Protein 2DJ6 (pdb70)

Organism: Pyrococcus horikoshii (strain ATCC 700860 / DSM 12428 / JCM 9974 / NBRC 100139 / OT-3) (NCBI:txid70601)

Sequence (325 aa):
MKSRIIVRTSFDAAHAHGHTFFLEVAIEGEIKNGYVMDFLELRKIVEEITKELDHRNLNNIFENPTTENIALWIGERIRDKLPPYVKLKRVVLWEGKDNGVELEWMKSRIIVRTSFDAAHAVKVGDHWEDVHGHTFFLEVAIEGEIKNGYVMDFLELRKIVEEITKELDHRNLNNIFENPTTENIALWIGERIRDKLPPYVKLKRVVLWEGKDNGVELEWMKSRIIVRTSFDAAHVHGHTFFLEVAIEGEIKNGYVMDFLELRKIVEEITKELDHRNLNNIFENPTTENIALWIGERIRDKLPPYVKLKRVVLWEGKDNGVELEW

CATH classification: 3.30.479.10

Radius of gyration: 20.56 Å; Cα contacts (8 Å, |Δi|>4): 728; chains: 3; bounding box: 43×53×55 Å

Structure (mmCIF, N/CA/C/O backbone):
data_2DJ6
#
_entry.id   2DJ6
#
_cell.length_a   35.831
_cell.length_b   95.708
_cell.length_c   105.654
_cell.angle_alpha   90.00
_cell.angle_beta   90.00
_cell.angle_gamma   90.00
#
_symmetry.space_group_name_H-M   'P 21 21 21'
#
loop_
_entity.id
_entity.type
_entity.pdbx_description
1 polymer 'hypothetical protein PH0634'
2 water water
#
loop_
_atom_site.group_PDB
_atom_site.id
_atom_site.type_symbol
_atom_site.label_atom_id
_atom_site.label_alt_id
_atom_site.label_comp_id
_atom_site.label_asym_id
_atom_site.label_entity_id
_atom_site.label_seq_id
_atom_site.pdbx_PDB_ins_code
_atom_site.Cartn_x
_atom_site.Cartn_y
_atom_site.Cartn_z
_atom_site.occupancy
_atom_site.B_iso_or_equiv
_atom_site.auth_seq_id
_atom_site.auth_comp_id
_atom_site.auth_asym_id
_atom_site.auth_atom_id
_atom_site.pdbx_PDB_model_num
ATOM 1 N N . MET A 1 1 ? 0.224 -3.411 9.054 1.00 40.56 1 MET A N 1
ATOM 2 C CA . MET A 1 1 ? -0.980 -3.477 8.182 1.00 36.39 1 MET A CA 1
ATOM 3 C C . MET A 1 1 ? -1.935 -2.314 8.437 1.00 31.94 1 MET A C 1
ATOM 4 O O . MET A 1 1 ? -2.108 -1.879 9.571 1.00 30.08 1 MET A O 1
ATOM 9 N N . LYS A 1 2 ? -2.545 -1.813 7.369 1.00 26.66 2 LYS A N 1
ATOM 10 C CA . LYS A 1 2 ? -3.525 -0.742 7.478 1.00 28.54 2 LYS A CA 1
ATOM 11 C C . LYS A 1 2 ? -4.862 -1.293 6.984 1.00 30.67 2 LYS A C 1
ATOM 12 O O . LYS A 1 2 ? -4.915 -2.024 5.985 1.00 26.80 2 LYS A O 1
ATOM 18 N N . SER A 1 3 ? -5.934 -0.960 7.697 1.00 24.36 3 SER A N 1
ATOM 19 C CA . SER A 1 3 ? -7.269 -1.414 7.334 1.00 26.93 3 SER A CA 1
ATOM 20 C C . SER A 1 3 ? -8.201 -0.228 7.134 1.00 25.69 3 SER A C 1
ATOM 21 O O . SER A 1 3 ? -8.217 0.716 7.923 1.00 27.95 3 SER A O 1
ATOM 24 N N . ARG A 1 4 ? -8.988 -0.274 6.072 1.00 23.20 4 ARG A N 1
ATOM 25 C CA . ARG A 1 4 ? -9.897 0.820 5.805 1.00 29.20 4 ARG A CA 1
ATOM 26 C C . ARG A 1 4 ? -11.193 0.325 5.193 1.00 27.38 4 ARG A C 1
ATOM 27 O O . ARG A 1 4 ? -11.233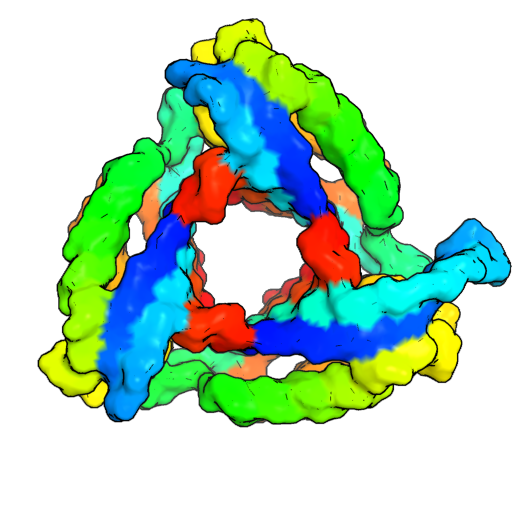 -0.734 4.573 1.00 26.90 4 ARG A O 1
ATOM 35 N N . ILE A 1 5 ? -12.267 1.072 5.410 1.00 30.86 5 ILE A N 1
ATOM 36 C CA . ILE A 1 5 ? -13.550 0.721 4.828 1.00 25.83 5 ILE A CA 1
ATOM 37 C C . ILE A 1 5 ? -13.754 1.712 3.696 1.00 29.59 5 ILE A C 1
ATOM 38 O O . ILE A 1 5 ? -13.334 2.869 3.779 1.00 28.61 5 ILE A O 1
ATOM 43 N N . ILE A 1 6 ? -14.395 1.257 2.633 1.00 26.56 6 ILE A N 1
ATOM 44 C CA . ILE A 1 6 ? -14.613 2.107 1.479 1.00 25.15 6 ILE A CA 1
ATOM 45 C C . ILE A 1 6 ? -16.080 2.163 1.101 1.00 29.25 6 ILE A C 1
ATOM 46 O O . ILE A 1 6 ? -16.778 1.148 1.145 1.00 26.95 6 ILE A O 1
ATOM 51 N N . VAL A 1 7 ? -16.554 3.355 0.752 1.00 23.00 7 VAL A N 1
ATOM 52 C CA . VAL A 1 7 ? -17.933 3.508 0.314 1.00 28.58 7 VAL A CA 1
ATOM 53 C C . VAL A 1 7 ? -17.947 4.294 -0.983 1.00 29.64 7 VAL A C 1
ATOM 54 O O . VAL A 1 7 ? -17.207 5.270 -1.154 1.00 27.72 7 VAL A O 1
ATOM 58 N N . ARG A 1 8 ? -18.772 3.836 -1.911 1.00 29.02 8 ARG A N 1
ATOM 59 C CA . ARG A 1 8 ? -18.900 4.485 -3.197 1.00 33.00 8 ARG A CA 1
ATOM 60 C C . ARG A 1 8 ? -20.293 5.065 -3.290 1.00 35.92 8 ARG A C 1
ATOM 61 O O . ARG A 1 8 ? -21.274 4.389 -2.992 1.00 35.70 8 ARG A O 1
ATOM 69 N N . THR A 1 9 ? -20.371 6.328 -3.684 1.00 34.29 9 THR A N 1
ATOM 70 C CA . THR A 1 9 ? -21.653 6.997 -3.823 1.00 34.81 9 THR A CA 1
ATOM 71 C C . THR A 1 9 ? -21.613 7.803 -5.111 1.00 35.67 9 THR A C 1
ATOM 72 O O . THR A 1 9 ? -20.597 7.825 -5.808 1.00 34.96 9 THR A O 1
ATOM 76 N N . SER A 1 10 ? -22.715 8.466 -5.430 1.00 32.41 10 SER A N 1
ATOM 77 C CA . SER A 1 10 ? -22.767 9.259 -6.645 1.00 33.93 10 SER A CA 1
ATOM 78 C C . SER A 1 10 ? -23.774 10.392 -6.536 1.00 36.69 10 SER A C 1
ATOM 79 O O . SER A 1 10 ? -24.760 10.296 -5.806 1.00 41.20 10 SER A O 1
ATOM 82 N N . PHE A 1 11 ? -23.510 11.475 -7.256 1.00 32.19 11 PHE A N 1
ATOM 83 C CA . PH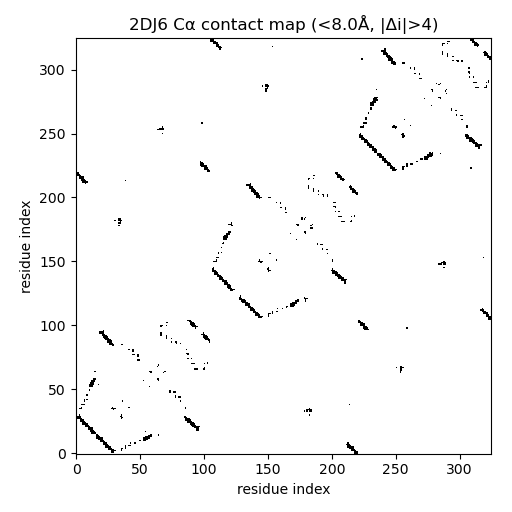E A 1 11 ? -24.409 12.613 -7.259 1.00 36.70 11 PHE A CA 1
ATOM 84 C C . PHE A 1 11 ? -24.233 13.366 -8.557 1.00 37.43 11 PHE A C 1
ATOM 85 O O . PHE A 1 11 ? -23.234 13.189 -9.257 1.00 37.84 11 PHE A O 1
ATOM 93 N N . ASP A 1 12 ? -25.215 14.191 -8.892 1.00 37.60 12 ASP A N 1
ATOM 94 C CA . ASP A 1 12 ? -25.139 14.983 -10.108 1.00 42.91 12 ASP A CA 1
ATOM 95 C C . ASP A 1 12 ? -25.041 16.451 -9.742 1.00 41.54 12 ASP A C 1
ATOM 96 O O . ASP A 1 12 ? -25.443 16.852 -8.651 1.00 46.88 12 ASP A O 1
ATOM 101 N N . ALA A 1 13 ? -24.488 17.240 -10.656 1.00 43.73 13 ALA A N 1
ATOM 102 C CA . ALA A 1 13 ? -24.327 18.679 -10.463 1.00 39.99 13 ALA A CA 1
ATOM 103 C C . ALA A 1 13 ? -23.740 19.270 -11.735 1.00 41.26 13 ALA A C 1
ATOM 104 O O . ALA A 1 13 ? -23.170 18.553 -12.556 1.00 38.28 13 ALA A O 1
ATOM 106 N N . ALA A 1 14 ? -23.880 20.580 -11.898 1.00 44.63 14 ALA A N 1
ATOM 107 C CA . ALA A 1 14 ? -23.368 21.243 -13.086 1.00 49.88 14 ALA A CA 1
ATOM 108 C C . ALA A 1 14 ? -22.401 22.373 -12.759 1.00 54.81 14 ALA A C 1
ATOM 109 O O . ALA A 1 14 ? -22.450 22.960 -11.677 1.00 53.39 14 ALA A O 1
ATOM 111 N N . HIS A 1 15 ? -21.520 22.661 -13.711 1.00 64.33 15 HIS A N 1
ATOM 112 C CA . HIS A 1 15 ? -20.535 23.729 -13.581 1.00 71.20 15 HIS A CA 1
ATOM 113 C C . HIS A 1 15 ? -20.139 24.211 -14.972 1.00 75.82 15 HIS A C 1
ATOM 114 O O . HIS A 1 15 ? -20.769 23.842 -15.964 1.00 76.99 15 HIS A O 1
ATOM 121 N N . ALA A 1 16 ? -19.098 25.036 -15.043 1.00 79.28 16 ALA A N 1
ATOM 122 C CA . ALA A 1 16 ? -18.632 25.558 -16.323 1.00 80.53 16 ALA A CA 1
ATOM 123 C C . ALA A 1 16 ? -17.144 25.888 -16.271 1.00 82.61 16 ALA A C 1
ATOM 124 O O . ALA A 1 16 ? -16.488 25.684 -15.250 1.00 84.66 16 ALA A O 1
ATOM 126 N N . HIS A 1 27 ? -21.306 20.822 -17.590 1.00 83.35 27 HIS A N 1
ATOM 127 C CA . HIS A 1 27 ? -22.618 21.408 -17.365 1.00 84.41 27 HIS A CA 1
ATOM 128 C C . HIS A 1 27 ? -23.674 20.359 -16.990 1.00 80.88 27 HIS A C 1
ATOM 129 O O . HIS A 1 27 ? -24.565 20.035 -17.767 1.00 81.64 27 HIS A O 1
ATOM 136 N N . GLY A 1 28 ? -23.551 19.795 -15.773 1.00 77.04 28 GLY A N 1
ATOM 137 C CA . GLY A 1 28 ? -24.508 18.766 -15.407 1.00 71.89 28 GLY A CA 1
ATOM 138 C C . GLY A 1 28 ? -23.933 17.368 -15.636 1.00 68.23 28 GLY A C 1
ATOM 139 O O . GLY A 1 28 ? -24.272 16.665 -16.576 1.00 70.27 28 GLY A O 1
ATOM 140 N N . HIS A 1 29 ? -23.014 16.985 -14.754 1.00 62.14 29 HIS A N 1
ATOM 141 C CA . HIS A 1 29 ? -22.351 15.690 -14.855 1.00 55.91 29 HIS A CA 1
ATOM 142 C C . HIS A 1 29 ? -22.695 14.797 -13.675 1.00 46.41 29 HIS A C 1
ATOM 143 O O . HIS A 1 29 ? -23.200 15.256 -12.651 1.00 43.64 29 HIS A O 1
ATOM 150 N N . THR A 1 30 ? -22.415 13.511 -13.833 1.00 42.71 30 THR A N 1
ATOM 151 C CA . THR A 1 30 ? -22.638 12.545 -12.770 1.00 38.96 30 THR A CA 1
ATOM 152 C C . THR A 1 30 ? -21.272 12.362 -12.128 1.00 37.03 30 THR A C 1
ATOM 153 O O . THR A 1 30 ? -20.279 12.136 -12.814 1.00 33.00 30 THR A O 1
ATOM 157 N N . PHE A 1 31 ? -21.220 12.489 -10.812 1.00 37.80 31 PHE A N 1
ATOM 158 C CA . PHE A 1 31 ? -19.971 12.336 -10.093 1.00 36.40 31 PHE A CA 1
ATOM 159 C C . PHE A 1 31 ? -19.951 11.018 -9.332 1.00 41.51 31 PHE A C 1
ATOM 160 O O . PHE A 1 31 ? -20.929 10.657 -8.674 1.00 42.97 31 PHE A O 1
ATOM 168 N N . PHE A 1 32 ? -18.842 10.295 -9.446 1.00 32.17 32 PHE A N 1
ATOM 169 C CA . PHE A 1 32 ? -18.673 9.026 -8.748 1.00 31.93 32 PHE A CA 1
ATOM 170 C C . PHE A 1 32 ? -17.664 9.263 -7.635 1.00 28.82 32 PHE A C 1
ATOM 171 O O . PHE A 1 32 ? -16.494 9.561 -7.882 1.00 30.12 32 PHE A O 1
ATOM 179 N N . LEU A 1 33 ? -18.138 9.140 -6.407 1.00 24.08 33 LEU A N 1
ATOM 180 C CA . LEU A 1 33 ? -17.318 9.383 -5.233 1.00 26.77 33 LEU A CA 1
ATOM 181 C C . LEU A 1 33 ? -16.934 8.125 -4.476 1.00 24.56 33 LEU A C 1
ATOM 182 O O . LEU A 1 33 ? -17.775 7.269 -4.211 1.00 21.45 33 LEU A O 1
ATOM 187 N N . GLU A 1 34 ? -15.656 8.027 -4.128 1.00 24.34 34 GLU A N 1
ATOM 188 C CA . GLU A 1 34 ? -15.148 6.893 -3.370 1.00 27.50 34 GLU A CA 1
ATOM 189 C C . GLU A 1 34 ? -14.408 7.443 -2.160 1.00 20.97 34 GLU A C 1
ATOM 190 O O . GLU A 1 34 ? -13.484 8.245 -2.292 1.00 24.77 34 GLU A O 1
ATOM 196 N N . VAL A 1 35 ? -14.825 7.007 -0.979 1.00 22.05 35 VAL A N 1
ATOM 197 C CA . VAL A 1 35 ? -14.229 7.463 0.265 1.00 24.04 35 VAL A CA 1
ATOM 198 C C . VAL A 1 35 ? -13.616 6.318 1.059 1.00 24.30 35 VAL A C 1
ATOM 199 O O . VAL A 1 35 ? -14.284 5.333 1.351 1.00 25.41 35 VAL A O 1
ATOM 203 N N . ALA A 1 36 ? -12.343 6.453 1.409 1.00 20.48 36 ALA A N 1
ATOM 204 C CA . ALA A 1 36 ? -11.656 5.432 2.193 1.00 28.17 36 ALA A CA 1
ATOM 205 C C . ALA A 1 36 ? -11.356 5.983 3.590 1.00 27.67 36 ALA A C 1
ATOM 206 O O . ALA A 1 36 ? -10.740 7.040 3.728 1.00 20.96 36 ALA A O 1
ATOM 208 N N . ILE A 1 37 ? -11.798 5.259 4.613 1.00 28.62 37 ILE A N 1
ATOM 209 C CA . ILE A 1 37 ? -11.595 5.659 6.004 1.00 23.44 37 ILE A CA 1
ATOM 210 C C . ILE A 1 37 ? -10.715 4.628 6.687 1.00 27.28 37 ILE A C 1
ATOM 211 O O . ILE A 1 37 ? -11.055 3.445 6.731 1.00 29.72 37 ILE A O 1
ATOM 216 N N . GLU A 1 38 ? -9.586 5.080 7.221 1.00 23.84 38 GLU A N 1
ATOM 217 C CA . GLU A 1 38 ? -8.644 4.192 7.883 1.00 28.46 38 GLU A CA 1
ATOM 218 C C . GLU A 1 38 ? -8.846 4.158 9.398 1.00 33.98 38 GLU A C 1
ATOM 219 O O . GLU A 1 38 ? -9.244 5.152 10.008 1.00 28.82 38 GLU A O 1
ATOM 225 N N . GLY A 1 39 ? -8.567 3.002 9.990 1.00 31.87 39 GLY A N 1
ATOM 226 C CA . GLY A 1 39 ? -8.724 2.827 11.421 1.00 32.25 39 GLY A CA 1
ATOM 227 C C . GLY A 1 39 ? -8.448 1.378 11.781 1.00 34.64 39 GLY A C 1
ATOM 228 O O . GLY A 1 39 ? -8.193 0.556 10.902 1.00 31.77 39 GLY A O 1
ATOM 229 N N . GLU A 1 40 ? -8.494 1.056 13.067 1.00 28.28 40 GLU A N 1
ATOM 230 C CA . GLU A 1 40 ? -8.244 -0.309 13.493 1.00 37.58 40 GLU A CA 1
ATOM 231 C C . GLU A 1 40 ? -9.534 -1.103 13.497 1.00 36.88 40 GLU A C 1
ATOM 232 O O . GLU A 1 40 ? -10.617 -0.551 13.686 1.00 37.70 40 GLU A O 1
ATOM 238 N N . ILE A 1 41 ? -9.413 -2.403 13.270 1.00 32.61 41 ILE A N 1
ATOM 239 C CA . ILE A 1 41 ? -10.570 -3.270 13.268 1.00 32.16 41 ILE A CA 1
ATOM 240 C C . ILE A 1 41 ? -10.895 -3.592 14.724 1.00 31.01 41 ILE A C 1
ATOM 241 O O . ILE A 1 41 ? -10.098 -4.207 15.425 1.00 33.67 41 ILE A O 1
ATOM 246 N N . LYS A 1 42 ? -12.060 -3.139 15.172 1.00 28.08 42 LYS A N 1
ATOM 247 C CA . LYS A 1 42 ? -12.515 -3.354 16.546 1.00 29.44 42 LYS A CA 1
ATOM 248 C C . LYS A 1 42 ? -13.909 -3.944 16.477 1.00 26.27 42 LYS A C 1
ATOM 249 O O . LYS A 1 42 ? -14.755 -3.451 15.737 1.00 31.14 42 LYS A O 1
ATOM 255 N N . ASN A 1 43 ? -14.152 -4.988 17.256 1.00 28.03 43 ASN A N 1
ATOM 256 C CA . ASN A 1 43 ? -15.453 -5.646 17.247 1.00 26.95 43 ASN A CA 1
ATOM 257 C C . ASN A 1 43 ? -15.764 -6.052 15.802 1.00 26.87 43 ASN A C 1
ATOM 258 O O . ASN A 1 43 ? -16.910 -6.013 15.369 1.00 22.91 43 ASN A O 1
ATOM 263 N N . GLY A 1 44 ? -14.720 -6.410 15.059 1.00 28.91 44 GLY A N 1
ATOM 264 C CA . GLY A 1 44 ? -14.893 -6.843 13.682 1.00 31.24 44 GLY A CA 1
ATOM 265 C C . GLY A 1 44 ? -15.015 -5.794 12.589 1.00 33.93 44 GLY A C 1
ATOM 266 O O . GLY A 1 44 ? -15.153 -6.155 11.421 1.00 30.99 44 GLY A O 1
ATOM 267 N N . TYR A 1 45 ? -14.968 -4.509 12.924 1.00 29.26 45 TYR A N 1
ATOM 268 C CA . TYR A 1 45 ? -15.085 -3.505 11.874 1.00 34.26 45 TYR A CA 1
ATOM 269 C C . TYR A 1 45 ? -14.379 -2.188 12.170 1.00 35.24 45 TYR A C 1
ATOM 270 O O . TYR A 1 45 ? -14.129 -1.842 13.324 1.00 32.40 45 TYR A O 1
ATOM 279 N N . VAL A 1 46 ? -14.048 -1.465 11.106 1.00 30.94 46 VAL A N 1
ATOM 280 C CA . VAL A 1 46 ? -13.372 -0.187 11.234 1.00 28.00 46 VAL A CA 1
ATOM 281 C C . VAL A 1 46 ? -14.414 0.840 11.660 1.00 29.17 46 VAL A C 1
ATOM 282 O O . VAL A 1 46 ? -14.270 1.506 12.682 1.00 27.83 46 VAL A O 1
ATOM 286 N N . MET A 1 47 ? -15.471 0.945 10.865 1.00 28.52 47 MET A N 1
ATOM 287 C CA . MET A 1 47 ? -16.565 1.863 11.119 1.00 34.03 47 MET A CA 1
ATOM 288 C C . MET A 1 47 ? -17.773 1.354 10.329 1.00 34.41 47 MET A C 1
ATOM 289 O O . MET A 1 47 ? -17.615 0.732 9.281 1.00 38.87 47 MET A O 1
ATOM 294 N N . ASP A 1 48 ? -18.972 1.598 10.848 1.00 36.26 48 ASP A N 1
ATOM 295 C CA . ASP A 1 48 ? -20.214 1.150 10.214 1.00 38.21 48 ASP A CA 1
ATOM 296 C C . ASP A 1 48 ? -20.398 1.662 8.779 1.00 39.70 48 ASP A C 1
ATOM 297 O O . ASP A 1 48 ? -20.388 2.869 8.543 1.00 35.84 48 ASP A O 1
ATOM 302 N N . PHE A 1 49 ? -20.570 0.741 7.828 1.00 36.47 49 PHE A N 1
ATOM 303 C CA . PHE A 1 49 ? -20.768 1.106 6.418 1.00 40.51 49 PHE A CA 1
ATOM 304 C C . PHE A 1 49 ? -21.914 2.100 6.245 1.00 38.04 49 PHE A C 1
ATOM 305 O O . PHE A 1 49 ? -21.796 3.089 5.520 1.00 35.72 49 PHE A O 1
ATOM 313 N N . LEU A 1 50 ? -23.031 1.805 6.898 1.00 38.26 50 LEU A N 1
ATOM 314 C CA . LEU A 1 50 ? -24.218 2.646 6.840 1.00 43.77 50 LEU A CA 1
ATOM 315 C C . LEU A 1 50 ? -23.921 4.037 7.390 1.00 43.13 50 LEU A C 1
ATOM 316 O O . LEU A 1 50 ? -24.344 5.042 6.815 1.00 42.21 50 LEU A O 1
ATOM 321 N N . GLU A 1 51 ? -23.198 4.089 8.507 1.00 38.48 51 GLU A N 1
ATOM 322 C CA . GLU A 1 51 ? -22.831 5.361 9.120 1.00 44.83 51 GLU A CA 1
ATOM 323 C C . GLU A 1 51 ? -22.114 6.230 8.092 1.00 46.29 51 GLU A C 1
ATOM 324 O O . GLU A 1 51 ? -22.596 7.299 7.717 1.00 44.22 51 GLU A O 1
ATOM 330 N N . LEU A 1 52 ? -20.956 5.756 7.645 1.00 42.92 52 LEU A N 1
ATOM 331 C CA . LEU A 1 52 ? -20.148 6.472 6.670 1.00 39.23 52 LEU A CA 1
ATOM 332 C C . LEU A 1 52 ? -20.985 6.930 5.484 1.00 40.15 52 LEU A C 1
ATOM 333 O O . LEU A 1 52 ? -20.866 8.069 5.039 1.00 42.22 52 LEU A O 1
ATOM 338 N N . ARG A 1 53 ? -21.841 6.050 4.979 1.00 42.32 53 ARG A N 1
ATOM 339 C CA . ARG A 1 53 ? -22.683 6.407 3.841 1.00 46.20 53 ARG A CA 1
ATOM 340 C C . ARG A 1 53 ? -23.656 7.528 4.195 1.00 43.24 53 ARG A C 1
ATOM 341 O O . ARG A 1 53 ? -23.970 8.372 3.355 1.00 41.25 53 ARG A O 1
ATOM 349 N N . LYS A 1 54 ? -24.132 7.528 5.438 1.00 43.06 54 LYS A N 1
ATOM 350 C CA . LYS A 1 54 ? -25.048 8.565 5.904 1.00 46.40 54 LYS A CA 1
ATOM 351 C C . LYS A 1 54 ? -24.299 9.894 5.873 1.00 43.93 54 LYS A C 1
ATOM 352 O O . LYS A 1 54 ? -24.805 10.899 5.372 1.00 41.58 54 LYS A O 1
ATOM 358 N N . ILE A 1 55 ? -23.087 9.886 6.417 1.00 39.73 55 ILE A N 1
ATOM 359 C CA . ILE A 1 55 ? -22.248 11.077 6.452 1.00 39.68 55 ILE A CA 1
ATOM 360 C C . ILE A 1 55 ? -22.011 11.628 5.051 1.00 40.49 55 ILE A C 1
ATOM 361 O O . ILE A 1 55 ? -22.295 12.792 4.774 1.00 40.49 55 ILE A O 1
ATOM 366 N N . VAL A 1 56 ? -21.487 10.780 4.173 1.00 37.77 56 VAL A N 1
ATOM 367 C CA . VAL A 1 56 ? -21.184 11.178 2.806 1.00 39.35 56 VAL A CA 1
ATOM 368 C C . VAL A 1 56 ? -22.405 11.672 2.038 1.00 40.92 56 VAL A C 1
ATOM 369 O O . VAL A 1 56 ? -22.334 12.660 1.303 1.00 41.91 56 VAL A O 1
ATOM 373 N N . GLU A 1 57 ? -23.527 10.984 2.203 1.00 43.80 57 GLU A N 1
ATOM 374 C CA . GLU A 1 57 ? -24.747 11.375 1.518 1.00 49.57 57 GLU A CA 1
ATOM 375 C C . GLU A 1 57 ? -25.286 12.711 2.018 1.00 52.08 57 GLU A C 1
ATOM 376 O O . GLU A 1 57 ? -25.929 13.441 1.262 1.00 51.96 57 GLU A O 1
ATOM 382 N N . GLU A 1 58 ? -25.024 13.037 3.282 1.00 51.05 58 GLU A N 1
ATOM 383 C CA . GLU A 1 58 ? -25.477 14.314 3.828 1.00 54.82 58 GLU A CA 1
ATOM 384 C C . GLU A 1 58 ? -24.681 15.407 3.132 1.00 53.48 58 GLU A C 1
ATOM 385 O O . GLU A 1 58 ? -25.214 16.458 2.767 1.00 51.29 58 GLU A O 1
ATOM 391 N N . ILE A 1 59 ? -23.395 15.135 2.945 1.00 52.24 59 ILE A N 1
ATOM 392 C CA . ILE A 1 59 ? -22.486 16.072 2.303 1.00 49.02 59 ILE A CA 1
ATOM 393 C C . ILE A 1 59 ? -22.786 16.304 0.826 1.00 48.17 59 ILE A C 1
ATOM 394 O O . ILE A 1 59 ? -22.890 17.448 0.388 1.00 45.49 59 ILE A O 1
ATOM 399 N N . THR A 1 60 ? -22.929 15.224 0.062 1.00 45.90 60 THR A N 1
ATOM 400 C CA . THR A 1 60 ? -23.199 15.342 -1.367 1.00 43.28 60 THR A CA 1
ATOM 401 C C . THR A 1 60 ? -24.606 15.869 -1.632 1.00 46.49 60 THR A C 1
ATOM 402 O O . THR A 1 60 ? -24.874 16.449 -2.686 1.00 44.70 60 THR A O 1
ATOM 406 N N . LYS A 1 61 ? -25.498 15.670 -0.669 1.00 47.47 61 LYS A N 1
ATOM 407 C CA . LYS A 1 61 ? -26.875 16.135 -0.783 1.00 54.32 61 LYS A CA 1
ATOM 408 C C . LYS A 1 61 ? -26.874 17.651 -0.982 1.00 56.20 61 LYS A C 1
ATOM 409 O O . LYS A 1 61 ? -27.809 18.213 -1.551 1.00 57.01 61 LYS A O 1
ATOM 415 N N . GLU A 1 62 ? -25.813 18.301 -0.511 1.00 55.69 62 GLU A N 1
ATOM 416 C CA . GLU A 1 62 ? -25.651 19.751 -0.642 1.00 55.71 62 GLU A CA 1
ATOM 417 C C . GLU A 1 62 ? -25.141 20.148 -2.042 1.00 55.67 62 GLU A C 1
ATOM 418 O O . GLU A 1 62 ? -25.212 21.299 -2.460 1.00 56.60 62 GLU A O 1
ATOM 424 N N . LEU A 1 63 ? -24.584 19.145 -2.759 1.00 54.39 63 LEU A N 1
ATOM 425 C CA . LEU A 1 63 ? -24.113 19.330 -4.130 1.00 49.82 63 LEU A CA 1
ATOM 426 C C . LEU A 1 63 ? -25.153 18.883 -5.166 1.00 50.62 63 LEU A C 1
ATOM 427 O O . LEU A 1 63 ? -25.200 19.371 -6.288 1.00 53.22 63 LEU A O 1
ATOM 432 N N . ASP A 1 64 ? -25.933 17.863 -4.749 1.00 47.41 64 ASP A N 1
ATOM 433 C CA . ASP A 1 64 ? -26.867 17.199 -5.667 1.00 54.43 64 ASP A CA 1
ATOM 434 C C . ASP A 1 64 ? -27.680 18.154 -6.547 1.00 54.69 64 ASP A C 1
ATOM 435 O O . ASP A 1 64 ? -28.391 19.027 -6.066 1.00 56.28 64 ASP A O 1
ATOM 440 N N . HIS A 1 65 ? -27.549 17.940 -7.854 1.00 57.56 65 HIS A N 1
ATOM 441 C CA . HIS A 1 65 ? -28.211 18.748 -8.874 1.00 61.58 65 HIS A CA 1
ATOM 442 C C . HIS A 1 65 ? -28.300 20.252 -8.613 1.00 62.09 65 HIS A C 1
ATOM 443 O O . HIS A 1 65 ? -29.367 20.870 -8.704 1.00 61.90 65 HIS A O 1
ATOM 450 N N . ARG A 1 66 ? -27.142 20.828 -8.303 1.00 60.70 66 ARG A N 1
ATOM 451 C CA . ARG A 1 66 ? -27.017 22.251 -8.019 1.00 61.24 66 ARG A CA 1
ATOM 452 C C . ARG A 1 66 ? -25.956 22.902 -8.904 1.00 62.53 66 ARG A C 1
ATOM 453 O O . ARG A 1 66 ? -25.187 22.209 -9.572 1.00 63.70 66 ARG A O 1
ATOM 461 N N . ASN A 1 67 ? -25.918 24.230 -8.922 1.00 60.32 67 ASN A N 1
ATOM 462 C CA . ASN A 1 67 ? -24.930 24.936 -9.732 1.00 60.51 67 ASN A CA 1
ATOM 463 C C . ASN A 1 67 ? -23.687 25.225 -8.892 1.00 56.92 67 ASN A C 1
ATOM 464 O O . ASN A 1 67 ? -23.570 26.272 -8.257 1.00 53.05 67 ASN A O 1
ATOM 469 N N . LEU A 1 68 ? -22.762 24.276 -8.902 1.00 58.25 68 LEU A N 1
ATOM 470 C CA . LEU A 1 68 ? -21.524 24.370 -8.144 1.00 55.22 68 LEU A CA 1
ATOM 471 C C . LEU A 1 68 ? -20.860 25.742 -8.219 1.00 58.58 68 LEU A C 1
ATOM 472 O O . LEU A 1 68 ? -20.269 26.204 -7.242 1.00 55.91 68 LEU A O 1
ATOM 477 N N . ASN A 1 69 ? -20.963 26.398 -9.371 1.00 59.85 69 ASN A N 1
ATOM 478 C CA . ASN A 1 69 ? -20.351 27.711 -9.541 1.00 61.80 69 ASN A CA 1
ATOM 479 C C . ASN A 1 69 ? -20.847 28.766 -8.564 1.00 65.55 69 ASN A C 1
ATOM 480 O O . ASN A 1 69 ? -20.268 29.848 -8.467 1.00 66.05 69 ASN A O 1
ATOM 485 N N . ASN A 1 70 ? -21.913 28.458 -7.837 1.00 65.79 70 ASN A N 1
ATOM 486 C CA . ASN A 1 70 ? -22.435 29.403 -6.867 1.00 69.16 70 ASN A CA 1
ATOM 487 C C . ASN A 1 70 ? -21.844 29.149 -5.488 1.00 70.35 70 ASN A C 1
ATOM 488 O O . ASN A 1 70 ? -21.737 30.059 -4.667 1.00 75.17 70 ASN A O 1
ATOM 493 N N . ILE A 1 71 ? -21.460 27.905 -5.236 1.00 65.38 71 ILE A N 1
ATOM 494 C CA . ILE A 1 71 ? -20.881 27.543 -3.955 1.00 63.27 71 ILE A CA 1
ATOM 495 C C . ILE A 1 71 ? -19.356 27.509 -4.055 1.00 61.27 71 ILE A C 1
ATOM 496 O O . ILE A 1 71 ? -18.658 27.479 -3.042 1.00 65.77 71 ILE A O 1
ATOM 501 N N . PHE A 1 72 ? -18.845 27.539 -5.282 1.00 59.66 72 PHE A N 1
ATOM 502 C CA . PHE A 1 72 ? -17.402 27.527 -5.510 1.00 61.09 72 PHE A CA 1
ATOM 503 C C . PHE A 1 72 ? -16.944 28.661 -6.417 1.00 64.16 72 PHE A C 1
ATOM 504 O O . PHE A 1 72 ? -17.604 28.986 -7.404 1.00 67.14 72 PHE A O 1
ATOM 512 N N . GLU A 1 73 ? -15.803 29.252 -6.080 1.00 65.90 73 GLU A N 1
ATOM 513 C CA . GLU A 1 73 ? -15.232 30.329 -6.876 1.00 66.27 73 GLU A CA 1
ATOM 514 C C . GLU A 1 73 ? -14.763 29.705 -8.183 1.00 65.21 73 GLU A C 1
ATOM 515 O O . GLU A 1 73 ? -14.709 30.359 -9.225 1.00 68.92 73 GLU A O 1
ATOM 521 N N . ASN A 1 74 ? -14.426 28.424 -8.107 1.00 61.37 74 ASN A N 1
ATOM 522 C CA . ASN A 1 74 ? -13.968 27.667 -9.260 1.00 58.18 74 ASN A CA 1
ATOM 523 C C . ASN A 1 74 ? -14.253 26.190 -8.983 1.00 57.27 74 ASN A C 1
ATOM 524 O O . ASN A 1 74 ? -13.419 25.486 -8.413 1.00 56.18 74 ASN A O 1
ATOM 529 N N . PRO A 1 75 ? -15.449 25.713 -9.374 1.00 56.02 75 PRO A N 1
ATOM 530 C CA . PRO A 1 75 ? -15.915 24.332 -9.196 1.00 50.90 75 PRO A CA 1
ATOM 531 C C . PRO A 1 75 ? -15.164 23.269 -9.985 1.00 40.60 75 PRO A C 1
ATOM 532 O O . PRO A 1 75 ? -15.768 22.536 -10.766 1.00 45.71 75 PRO A O 1
ATOM 536 N N . THR A 1 76 ? -13.853 23.184 -9.793 1.00 39.51 76 THR A N 1
ATOM 537 C CA . THR A 1 76 ? -13.059 22.173 -10.486 1.00 34.36 76 THR A CA 1
ATOM 538 C C . THR A 1 76 ? -13.193 20.864 -9.706 1.00 32.46 76 THR A C 1
ATOM 539 O O . THR A 1 76 ? -13.540 20.874 -8.525 1.00 37.53 76 THR A O 1
ATOM 543 N N . THR A 1 77 ? -12.929 19.741 -10.364 1.00 32.59 77 THR A N 1
ATOM 544 C CA . THR A 1 77 ? -13.026 18.446 -9.699 1.00 33.38 77 THR A CA 1
ATOM 545 C C . THR A 1 77 ? -12.100 18.411 -8.484 1.00 30.86 77 THR A C 1
ATOM 546 O O . THR A 1 77 ? -12.452 17.871 -7.431 1.00 33.03 77 THR A O 1
ATOM 550 N N . GLU A 1 78 ? -10.912 18.987 -8.636 1.00 34.88 78 GLU A N 1
ATOM 551 C CA . GLU A 1 78 ? -9.947 19.024 -7.545 1.00 37.17 78 GLU A CA 1
ATOM 552 C C . GLU A 1 78 ? -10.508 19.785 -6.353 1.00 37.80 78 GLU A C 1
ATOM 553 O O . GLU A 1 78 ? -10.377 19.343 -5.210 1.00 40.32 78 GLU A O 1
ATOM 559 N N . ASN A 1 79 ? -11.140 20.925 -6.624 1.00 36.70 79 ASN A N 1
ATOM 560 C CA . ASN A 1 79 ? -11.716 21.748 -5.567 1.00 40.22 79 ASN A CA 1
ATOM 561 C C . ASN A 1 79 ? -12.967 21.130 -4.966 1.00 38.77 79 ASN A C 1
ATOM 562 O O . ASN A 1 79 ? -13.233 21.290 -3.776 1.00 34.85 79 ASN A O 1
ATOM 567 N N . ILE A 1 80 ? -13.747 20.432 -5.781 1.00 35.75 80 ILE A N 1
ATOM 568 C CA . ILE A 1 80 ? -14.950 19.804 -5.256 1.00 33.51 80 ILE A CA 1
ATOM 569 C C . ILE A 1 80 ? -14.535 18.676 -4.312 1.00 33.71 80 ILE A C 1
ATOM 570 O O . ILE A 1 80 ? -15.160 18.465 -3.272 1.00 40.76 80 ILE A O 1
ATOM 575 N N . ALA A 1 81 ? -13.468 17.967 -4.669 1.00 32.27 81 ALA A N 1
ATOM 576 C CA . ALA A 1 81 ? -12.969 16.856 -3.857 1.00 31.30 81 ALA A CA 1
ATOM 577 C C . ALA A 1 81 ? -12.436 17.362 -2.522 1.00 29.70 81 ALA A C 1
ATOM 578 O O . ALA A 1 81 ? -12.695 16.774 -1.475 1.00 28.77 81 ALA A O 1
ATOM 580 N N . LEU A 1 82 ? -11.672 18.449 -2.577 1.00 37.91 82 LEU A N 1
ATOM 581 C CA . LEU A 1 82 ? -11.106 19.067 -1.383 1.00 37.55 82 LEU A CA 1
ATOM 582 C C . LEU A 1 82 ? -12.239 19.459 -0.450 1.00 37.07 82 LEU A C 1
ATOM 583 O O . LEU A 1 82 ? -12.199 19.213 0.756 1.00 42.40 82 LEU A O 1
ATOM 588 N N . TRP A 1 83 ? -13.255 20.074 -1.036 1.00 36.41 83 TRP A N 1
ATOM 589 C CA . TRP A 1 83 ? -14.426 20.511 -0.303 1.00 34.98 83 TRP A CA 1
ATOM 590 C C . TRP A 1 83 ? -15.070 19.333 0.427 1.00 39.19 83 TRP A C 1
ATOM 591 O O . TRP A 1 83 ? -15.342 19.400 1.629 1.00 36.88 83 TRP A O 1
ATOM 602 N N . ILE A 1 84 ? -15.318 18.255 -0.311 1.00 35.85 84 ILE A N 1
ATOM 603 C CA . ILE A 1 84 ? -15.942 17.067 0.260 1.00 31.46 84 ILE A CA 1
ATOM 604 C C . ILE A 1 84 ? -15.109 16.471 1.395 1.00 30.49 84 ILE A C 1
ATOM 605 O O . ILE A 1 84 ? -15.635 16.162 2.468 1.00 29.30 84 ILE A O 1
ATOM 610 N N . GLY A 1 85 ? -13.811 16.315 1.154 1.00 28.55 85 GLY A N 1
ATOM 611 C CA . GLY A 1 85 ? -12.933 15.762 2.165 1.00 33.26 85 GLY A CA 1
ATOM 612 C C . GLY A 1 85 ? -12.971 16.528 3.475 1.00 40.11 85 GLY A C 1
ATOM 613 O O . GLY A 1 85 ? -13.054 15.929 4.550 1.00 42.00 85 GLY A O 1
ATOM 614 N N . GLU A 1 86 ? -12.913 17.854 3.388 1.00 37.87 86 GLU A N 1
ATOM 615 C CA . GLU A 1 86 ? -12.938 18.703 4.577 1.00 41.27 86 GLU A CA 1
ATOM 616 C C . GLU A 1 86 ? -14.184 18.475 5.421 1.00 38.08 86 GLU A C 1
ATOM 617 O O . GLU A 1 86 ? -14.117 18.459 6.648 1.00 35.10 86 GLU A O 1
ATOM 623 N N . ARG A 1 87 ? -15.322 18.291 4.762 1.00 36.30 87 ARG A N 1
ATOM 624 C CA . ARG A 1 87 ? -16.564 18.083 5.483 1.00 36.90 87 ARG A CA 1
ATOM 625 C C . ARG A 1 87 ? -16.769 16.655 5.964 1.00 41.99 87 ARG A C 1
ATOM 626 O O . ARG A 1 87 ? -17.456 16.431 6.960 1.00 37.79 87 ARG A O 1
ATOM 634 N N . ILE A 1 88 ? -16.181 15.687 5.265 1.00 38.45 88 ILE A N 1
ATOM 635 C CA . ILE A 1 88 ? -16.293 14.292 5.692 1.00 40.55 88 ILE A CA 1
ATOM 636 C C . ILE A 1 88 ? -15.550 14.201 7.024 1.00 38.84 88 ILE A C 1
ATOM 637 O O . ILE A 1 88 ? -16.061 13.676 8.010 1.00 37.23 88 ILE A O 1
ATOM 642 N N . ARG A 1 89 ? -14.337 14.740 7.018 1.00 39.41 89 ARG A N 1
ATOM 643 C CA . ARG A 1 89 ? -13.443 14.751 8.167 1.00 45.20 89 ARG A CA 1
ATOM 644 C C . ARG A 1 89 ? -14.097 15.329 9.421 1.00 51.30 89 ARG A C 1
ATOM 645 O O . ARG A 1 89 ? -13.916 14.811 10.525 1.00 49.66 89 ARG A O 1
ATOM 653 N N . ASP A 1 90 ? -14.858 16.404 9.241 1.00 54.36 90 ASP A N 1
ATOM 654 C CA . ASP A 1 90 ? -15.539 17.073 10.344 1.00 58.38 90 ASP A CA 1
ATOM 655 C C . ASP A 1 90 ? -16.649 16.226 10.963 1.00 57.39 90 ASP A C 1
ATOM 656 O O . ASP A 1 90 ? -16.971 16.387 12.139 1.00 56.23 90 ASP A O 1
ATOM 661 N N . LYS A 1 91 ? -17.234 15.329 10.173 1.00 56.25 91 LYS A N 1
ATOM 662 C CA . LYS A 1 91 ? -18.314 14.477 10.663 1.00 57.24 91 LYS A CA 1
ATOM 663 C C . LYS A 1 91 ? -17.879 13.061 11.027 1.00 54.95 91 LYS A C 1
ATOM 664 O O . LYS A 1 91 ? -18.704 12.248 11.439 1.00 56.54 91 LYS A O 1
ATOM 670 N N . LEU A 1 92 ? -16.592 12.761 10.877 1.00 54.02 92 LEU A N 1
ATOM 671 C CA . LEU A 1 92 ? -16.090 11.423 11.191 1.00 50.84 92 LEU A CA 1
ATOM 672 C C . LEU A 1 92 ? -15.946 11.183 12.685 1.00 51.30 92 LEU A C 1
ATOM 673 O O . LEU A 1 92 ? -15.495 12.059 13.425 1.00 52.44 92 LEU A O 1
ATOM 678 N N . PRO A 1 93 ? -16.332 9.984 13.151 1.00 49.10 93 PRO A N 1
ATOM 679 C CA . PRO A 1 93 ? -16.213 9.674 14.577 1.00 48.30 93 PRO A CA 1
ATOM 680 C C . PRO A 1 93 ? -14.732 9.645 14.935 1.00 44.59 93 PRO A C 1
ATOM 681 O O . PRO A 1 93 ? -13.873 9.676 14.053 1.00 40.64 93 PRO A O 1
ATOM 685 N N . PRO A 1 94 ? -14.409 9.593 16.231 1.00 46.21 94 PRO A N 1
ATOM 686 C CA . PRO A 1 94 ? -12.994 9.564 16.622 1.00 45.21 94 PRO A CA 1
ATOM 687 C C . PRO A 1 94 ? -12.374 8.197 16.343 1.00 44.63 94 PRO A C 1
ATOM 688 O O . PRO A 1 94 ? -13.091 7.226 16.088 1.00 45.24 94 PRO A O 1
ATOM 692 N N . TYR A 1 95 ? -11.044 8.140 16.388 1.00 41.70 95 TYR A N 1
ATOM 693 C CA . TYR A 1 95 ? -10.282 6.908 16.181 1.00 39.66 95 TYR A CA 1
ATOM 694 C C . TYR A 1 95 ? -10.092 6.467 14.727 1.00 34.84 95 TYR A C 1
ATOM 695 O O . TYR A 1 95 ? -9.405 5.483 14.461 1.00 37.02 95 TYR A O 1
ATOM 704 N N . VAL A 1 96 ? -10.697 7.184 13.789 1.00 36.79 96 VAL A N 1
ATOM 705 C CA . VAL A 1 96 ? -10.530 6.860 12.374 1.00 31.88 96 VAL A CA 1
ATOM 706 C C . VAL A 1 96 ? -10.100 8.121 11.644 1.00 38.28 96 VAL A C 1
ATOM 707 O O . VAL A 1 96 ? -10.318 9.230 12.133 1.00 37.25 96 VAL A O 1
ATOM 711 N N . LYS A 1 97 ? -9.481 7.958 10.478 1.00 41.27 97 LYS A N 1
ATOM 712 C CA . LYS A 1 97 ? -9.040 9.112 9.711 1.00 41.01 97 LYS A CA 1
ATOM 713 C C . LYS A 1 97 ? -9.352 8.995 8.230 1.00 37.92 97 LYS A C 1
ATOM 714 O O . LYS A 1 97 ? -9.420 7.894 7.678 1.00 35.93 97 LYS A O 1
ATOM 720 N N . LEU A 1 98 ? -9.545 10.146 7.597 1.00 28.70 98 LEU A N 1
ATOM 721 C CA . LEU A 1 98 ? -9.828 10.192 6.176 1.00 31.09 98 LEU A CA 1
ATOM 722 C C . LEU A 1 98 ? -8.532 9.832 5.474 1.00 31.92 98 LEU A C 1
ATOM 723 O O . LEU A 1 98 ? -7.533 10.532 5.591 1.00 36.94 98 LEU A O 1
ATOM 728 N N . LYS A 1 99 ? -8.546 8.724 4.749 1.00 32.08 99 LYS A N 1
ATOM 729 C CA . LYS A 1 99 ? -7.355 8.276 4.056 1.00 29.80 99 LYS A CA 1
ATOM 730 C C . LYS A 1 99 ? -7.327 8.660 2.583 1.00 30.71 99 LYS A C 1
ATOM 731 O O . LYS A 1 99 ? -6.289 9.057 2.055 1.00 30.64 99 LYS A O 1
ATOM 737 N N . ARG A 1 100 ? -8.468 8.558 1.917 1.00 24.97 100 ARG A N 1
ATOM 738 C CA . ARG A 1 100 ? -8.487 8.837 0.496 1.00 25.11 100 ARG A CA 1
ATOM 739 C C . ARG A 1 100 ? -9.854 9.255 -0.024 1.00 26.57 100 ARG A C 1
ATOM 740 O O . ARG A 1 100 ? -10.892 8.815 0.470 1.00 24.71 100 ARG A O 1
ATOM 748 N N . VAL A 1 101 ? -9.837 10.143 -1.008 1.00 24.64 101 VAL A 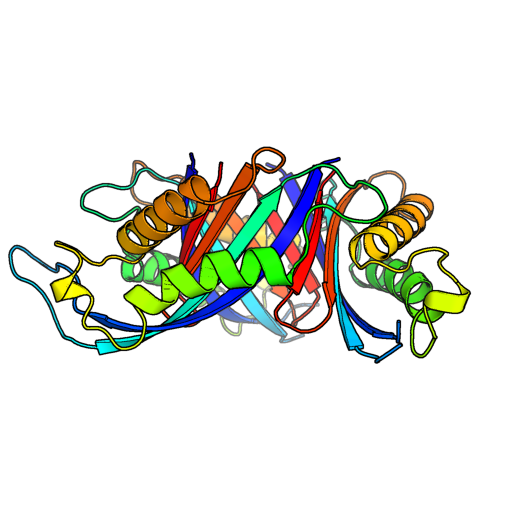N 1
ATOM 749 C CA . VAL A 1 101 ? -11.057 10.600 -1.641 1.00 26.39 101 VAL A CA 1
ATOM 750 C C . VAL A 1 101 ? -10.788 10.516 -3.132 1.00 28.03 101 VAL A C 1
ATOM 751 O O . VAL A 1 101 ? -9.779 11.023 -3.620 1.00 30.05 101 VAL A O 1
ATOM 755 N N . VAL A 1 102 ? -11.669 9.825 -3.841 1.00 26.69 102 VAL A N 1
ATOM 756 C CA . VAL A 1 102 ? -11.549 9.698 -5.279 1.00 28.34 102 VAL A CA 1
ATOM 757 C C . VAL A 1 102 ? -12.857 10.223 -5.849 1.00 28.37 102 VAL A C 1
ATOM 758 O O . VAL A 1 102 ? -13.936 9.732 -5.528 1.00 24.35 102 VAL A O 1
ATOM 762 N N . LEU A 1 103 ? -12.753 11.245 -6.684 1.00 26.36 103 LEU A N 1
ATOM 763 C CA . LEU A 1 103 ? -13.924 11.849 -7.281 1.00 24.71 103 LEU A CA 1
ATOM 764 C C . LEU A 1 103 ? -13.792 11.790 -8.781 1.00 27.81 103 LEU A C 1
ATOM 765 O O . LEU A 1 103 ? -12.881 12.398 -9.367 1.00 27.61 103 LEU A O 1
ATOM 770 N N . TRP A 1 104 ? -14.695 11.037 -9.400 1.00 28.19 104 TRP A N 1
ATOM 771 C CA . TRP A 1 104 ? -14.714 10.908 -10.854 1.00 30.32 104 TRP A CA 1
ATOM 772 C C . TRP A 1 104 ? -15.816 11.771 -11.445 1.00 31.17 104 TRP A C 1
ATOM 773 O O . TRP A 1 104 ? -16.958 11.722 -11.019 1.00 35.57 104 TRP A O 1
ATOM 784 N N . GLU A 1 105 ? -15.449 12.549 -12.446 1.00 29.00 105 GLU A N 1
ATOM 785 C CA . GLU A 1 105 ? -16.372 13.430 -13.153 1.00 37.93 105 GLU A CA 1
ATOM 786 C C . GLU A 1 105 ? -16.480 12.764 -14.516 1.00 39.09 105 GLU A C 1
ATOM 787 O O . GLU A 1 105 ? -15.647 12.993 -15.385 1.00 48.37 105 GLU A O 1
ATOM 793 N N . GLY A 1 106 ? -17.492 11.930 -14.692 1.00 39.37 106 GLY A N 1
ATOM 794 C CA . GLY A 1 106 ? -17.595 11.157 -15.910 1.00 45.59 106 GLY A CA 1
ATOM 795 C C . GLY A 1 106 ? -17.162 9.777 -15.447 1.00 45.49 106 GLY A C 1
ATOM 796 O O . GLY A 1 106 ? -17.157 9.515 -14.241 1.00 43.70 106 GLY A O 1
ATOM 797 N N . LYS A 1 107 ? -16.771 8.891 -16.351 1.00 46.65 107 LYS A N 1
ATOM 798 C CA . LYS A 1 107 ? -16.394 7.580 -15.856 1.00 51.28 107 LYS A CA 1
ATOM 799 C C . LYS A 1 107 ? -14.910 7.245 -15.922 1.00 48.96 107 LYS A C 1
ATOM 800 O O . LYS A 1 107 ? -14.456 6.291 -15.290 1.00 47.32 107 LYS A O 1
ATOM 806 N N . ASP A 1 108 ? -14.156 8.026 -16.684 1.00 45.75 108 ASP A N 1
ATOM 807 C CA . ASP A 1 108 ? -12.729 7.785 -16.821 1.00 49.86 108 ASP A CA 1
ATOM 808 C C . ASP A 1 108 ? -11.875 9.036 -16.623 1.00 43.37 108 ASP A C 1
ATOM 809 O O . ASP A 1 108 ? -10.812 9.173 -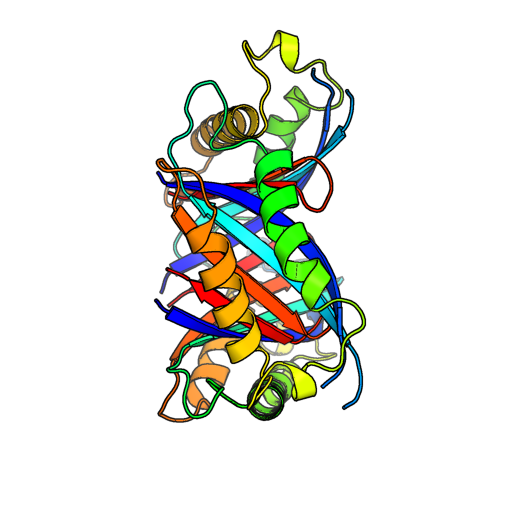17.226 1.00 42.94 108 ASP A O 1
ATOM 814 N N . ASN A 1 109 ? -12.348 9.944 -15.776 1.00 38.23 109 ASN A N 1
ATOM 815 C CA . ASN A 1 109 ? -11.637 11.182 -15.466 1.00 38.22 109 ASN A CA 1
ATOM 816 C C . ASN A 1 109 ? -11.907 11.517 -14.009 1.00 34.33 109 ASN A C 1
ATOM 817 O O . ASN A 1 109 ? -13.040 11.815 -13.631 1.00 33.22 109 ASN A O 1
ATOM 822 N N . GLY A 1 110 ? -10.870 11.461 -13.182 1.00 30.63 110 GLY A N 1
ATOM 823 C CA . GLY A 1 110 ? -11.078 11.744 -11.779 1.00 26.56 110 GLY A CA 1
ATOM 824 C C . GLY A 1 110 ? -9.901 12.330 -11.039 1.00 27.54 110 GLY A C 1
ATOM 825 O O . GLY A 1 110 ? -8.818 12.515 -11.590 1.00 27.00 110 GLY A O 1
ATOM 826 N N . VAL A 1 111 ? -10.138 12.625 -9.768 1.00 28.80 111 VAL A N 1
ATOM 827 C CA . VAL A 1 111 ? -9.127 13.195 -8.900 1.00 30.39 111 VAL A CA 1
ATOM 828 C C . VAL A 1 111 ? -8.989 12.320 -7.669 1.00 28.49 111 VAL A C 1
ATOM 829 O O . VAL A 1 111 ? -9.984 11.877 -7.099 1.00 27.97 111 VAL A O 1
ATOM 833 N N . GLU A 1 112 ? -7.747 12.077 -7.268 1.00 27.85 112 GLU A N 1
ATOM 834 C CA . GLU A 1 112 ? -7.465 11.263 -6.097 1.00 30.21 112 GLU A CA 1
ATOM 835 C C . GLU A 1 112 ? -6.689 12.072 -5.065 1.00 29.74 112 GLU A C 1
ATOM 836 O O . GLU A 1 112 ? -5.603 12.576 -5.357 1.00 27.27 112 GLU A O 1
ATOM 842 N N . LEU A 1 113 ? -7.255 12.205 -3.870 1.00 25.67 113 LEU A N 1
ATOM 843 C CA . LEU A 1 113 ? -6.595 12.917 -2.775 1.00 30.51 113 LEU A CA 1
ATOM 844 C C . LEU A 1 113 ? -6.249 11.856 -1.742 1.00 30.87 113 LEU A C 1
ATOM 845 O O . LEU A 1 113 ? -7.091 11.040 -1.367 1.00 29.92 113 LEU A O 1
ATOM 850 N N . GLU A 1 114 ? -5.007 11.866 -1.284 1.00 28.34 114 GLU A N 1
ATOM 851 C CA . GLU A 1 114 ? -4.567 10.879 -0.322 1.00 32.78 114 GLU A CA 1
ATOM 852 C C . GLU A 1 114 ? -3.863 11.541 0.850 1.00 33.20 114 GLU A C 1
ATOM 853 O O . GLU A 1 114 ? -3.034 12.430 0.665 1.00 36.68 114 GLU A O 1
ATOM 859 N N . TRP A 1 115 ? -4.221 11.114 2.056 1.00 31.34 115 TRP A N 1
ATOM 860 C CA . TRP A 1 115 ? -3.627 11.642 3.279 1.00 34.33 115 TRP A CA 1
ATOM 861 C C . TRP A 1 115 ? -2.905 10.518 4.012 1.00 31.49 115 TRP A C 1
ATOM 862 O O . TRP A 1 115 ? -2.640 10.688 5.221 1.00 39.82 115 TRP A O 1
ATOM 874 N N . MET B 1 1 ? 10.600 2.295 -7.923 1.00 43.61 1 MET B N 1
ATOM 875 C CA . MET B 1 1 ? 9.307 1.853 -8.516 1.00 37.10 1 MET B CA 1
ATOM 876 C C . MET B 1 1 ? 8.899 0.472 -8.017 1.00 36.79 1 MET B C 1
ATOM 877 O O . MET B 1 1 ? 9.724 -0.433 -7.935 1.00 37.70 1 MET B O 1
ATOM 882 N N . LYS B 1 2 ? 7.618 0.317 -7.694 1.00 33.61 2 LYS B N 1
ATOM 883 C CA . LYS B 1 2 ? 7.091 -0.964 -7.245 1.00 32.02 2 LYS B CA 1
ATOM 884 C C . LYS B 1 2 ? 6.222 -1.544 -8.360 1.00 30.00 2 LYS B C 1
ATOM 885 O O . LYS B 1 2 ? 5.551 -0.805 -9.085 1.00 27.65 2 LYS B O 1
ATOM 891 N N . SER B 1 3 ? 6.246 -2.863 -8.505 1.00 24.22 3 SER B N 1
ATOM 892 C CA . SER B 1 3 ? 5.451 -3.530 -9.521 1.00 24.39 3 SER B CA 1
ATOM 893 C C . SER B 1 3 ? 4.635 -4.644 -8.882 1.00 24.36 3 SER B C 1
ATOM 894 O O . SER B 1 3 ? 5.152 -5.459 -8.118 1.00 24.78 3 SER B O 1
ATOM 897 N N . ARG B 1 4 ? 3.351 -4.682 -9.210 1.00 24.21 4 ARG B N 1
ATOM 898 C CA . ARG B 1 4 ? 2.469 -5.690 -8.660 1.00 21.04 4 ARG B CA 1
ATOM 899 C C . ARG B 1 4 ? 1.574 -6.327 -9.710 1.00 23.50 4 ARG B C 1
ATOM 900 O O . ARG B 1 4 ? 1.297 -5.726 -10.750 1.00 21.54 4 ARG B O 1
ATOM 908 N N . ILE B 1 5 ? 1.150 -7.563 -9.467 1.00 18.58 5 ILE B N 1
ATOM 909 C CA . ILE B 1 5 ? 0.186 -8.163 -10.377 1.00 18.58 5 ILE B CA 1
ATOM 910 C C . ILE B 1 5 ? -1.090 -8.177 -9.546 1.00 20.37 5 ILE B C 1
ATOM 911 O O . ILE B 1 5 ? -1.043 -8.323 -8.321 1.00 23.28 5 ILE B O 1
ATOM 916 N N . ILE B 1 6 ? -2.226 -7.984 -10.198 1.00 19.61 6 ILE B N 1
ATOM 917 C CA . ILE B 1 6 ? -3.502 -7.951 -9.497 1.00 16.08 6 ILE B CA 1
ATOM 918 C C . ILE B 1 6 ? -4.476 -8.928 -10.133 1.00 18.89 6 ILE B C 1
ATOM 919 O O . ILE B 1 6 ? -4.561 -9.016 -11.357 1.00 20.75 6 ILE B O 1
ATOM 924 N N . VAL B 1 7 ? -5.187 -9.689 -9.309 1.00 18.49 7 VAL B N 1
ATOM 925 C CA . VAL B 1 7 ? -6.193 -10.595 -9.843 1.00 18.73 7 VAL B CA 1
ATOM 926 C C . VAL B 1 7 ? -7.513 -10.275 -9.175 1.00 19.56 7 VAL B C 1
ATOM 927 O O . VAL B 1 7 ? -7.567 -9.983 -7.973 1.00 20.24 7 VAL B O 1
ATOM 931 N N . ARG B 1 8 ? -8.576 -10.294 -9.968 1.00 21.37 8 ARG B N 1
ATOM 932 C CA . ARG B 1 8 ? -9.914 -10.038 -9.451 1.00 21.12 8 ARG B CA 1
ATOM 933 C C . ARG B 1 8 ? -10.718 -11.309 -9.600 1.00 22.86 8 ARG B C 1
ATOM 934 O O . ARG B 1 8 ? -10.596 -12.022 -10.593 1.00 25.41 8 ARG B O 1
ATOM 942 N N . THR B 1 9 ? -11.536 -11.604 -8.604 1.00 20.17 9 THR B N 1
ATOM 943 C CA . THR B 1 9 ? -12.355 -12.802 -8.667 1.00 22.51 9 THR B CA 1
ATOM 944 C C . THR B 1 9 ? -13.558 -12.515 -7.791 1.00 21.97 9 THR B C 1
ATOM 945 O O . THR B 1 9 ? -13.606 -11.483 -7.113 1.00 22.51 9 THR B O 1
ATOM 949 N N . SER B 1 10 ? -14.541 -13.397 -7.816 1.00 19.03 10 SER B N 1
ATOM 950 C CA . SER B 1 10 ? -15.721 -13.178 -7.007 1.00 19.12 10 SER B CA 1
ATOM 951 C C . SER B 1 10 ? -16.325 -14.482 -6.542 1.00 21.33 10 SER B C 1
ATOM 952 O O . SER B 1 10 ? -16.066 -15.546 -7.104 1.00 25.86 10 SER B O 1
ATOM 955 N N . PHE B 1 11 ? -17.106 -14.393 -5.480 1.00 19.07 11 PHE B N 1
ATOM 956 C CA . PHE B 1 11 ? -17.786 -15.553 -4.954 1.00 21.82 11 PHE B CA 1
ATOM 957 C C . PHE B 1 11 ? -19.085 -15.042 -4.350 1.00 20.62 11 PHE B C 1
ATOM 958 O O . PHE B 1 11 ? -19.238 -13.842 -4.136 1.00 20.97 11 PHE B O 1
ATOM 966 N N . ASP B 1 12 ? -20.048 -15.921 -4.122 1.00 18.14 12 ASP B N 1
ATOM 967 C CA . ASP B 1 12 ? -21.260 -15.447 -3.474 1.00 21.03 12 ASP B CA 1
ATOM 968 C C . ASP B 1 12 ? -21.364 -16.101 -2.104 1.00 21.39 12 ASP B C 1
ATOM 969 O O . ASP B 1 12 ? -20.801 -17.175 -1.863 1.00 21.67 12 ASP B O 1
ATOM 974 N N . ALA B 1 13 ? -22.045 -15.431 -1.190 1.00 18.93 13 ALA B N 1
ATOM 975 C CA . ALA B 1 13 ? -22.201 -15.962 0.152 1.00 21.74 13 ALA B CA 1
ATOM 976 C C . ALA B 1 13 ? -23.267 -15.173 0.892 1.00 21.28 13 ALA B C 1
ATOM 977 O O . ALA B 1 13 ? -23.494 -13.992 0.608 1.00 24.81 13 ALA B O 1
ATOM 979 N N . ALA B 1 14 ? -23.919 -15.836 1.840 1.00 20.39 14 ALA B N 1
ATOM 980 C CA . ALA B 1 14 ? -24.960 -15.203 2.630 1.00 22.41 14 ALA B CA 1
ATOM 981 C C . ALA B 1 14 ? -24.466 -15.064 4.063 1.00 27.54 14 ALA B C 1
ATOM 982 O O . ALA B 1 14 ? -23.622 -15.841 4.519 1.00 24.54 14 ALA B O 1
ATOM 984 N N . HIS B 1 15 ? -24.984 -14.066 4.768 1.00 27.27 15 HIS B N 1
ATOM 985 C CA . HIS B 1 15 ? -24.606 -13.878 6.157 1.00 27.39 15 HIS B CA 1
ATOM 986 C C . HIS B 1 15 ? -25.480 -12.815 6.810 1.00 29.13 15 HIS B C 1
ATOM 987 O O . HIS B 1 15 ? -26.271 -12.141 6.164 1.00 35.04 15 HIS B O 1
ATOM 994 N N . ALA B 1 16 ? -25.330 -12.707 8.121 1.00 36.27 16 ALA B N 1
ATOM 995 C CA . ALA B 1 16 ? -26.058 -11.743 8.925 1.00 37.07 16 ALA B CA 1
ATOM 996 C C . ALA B 1 16 ? -25.000 -11.218 9.890 1.00 39.29 16 ALA B C 1
ATOM 997 O O . ALA B 1 16 ? -24.289 -12.001 10.521 1.00 36.38 16 ALA B O 1
ATOM 999 N N . VAL B 1 17 ? -24.870 -9.901 9.983 1.00 44.75 17 VAL B N 1
ATOM 1000 C CA . VAL B 1 17 ? -23.872 -9.322 10.873 1.00 52.37 17 VAL B CA 1
ATOM 1001 C C . VAL B 1 17 ? -24.424 -8.982 12.251 1.00 55.60 17 VAL B C 1
ATOM 1002 O O . VAL B 1 17 ? -25.617 -8.732 12.419 1.00 56.88 17 VAL B O 1
ATOM 1006 N N . LYS B 1 18 ? -23.532 -8.990 13.235 1.00 63.44 18 LYS B N 1
ATOM 1007 C CA . LYS B 1 18 ? -23.881 -8.684 14.615 1.00 65.57 18 LYS B CA 1
ATOM 1008 C C . LYS B 1 18 ? -24.489 -7.284 14.718 1.00 67.99 18 LYS B C 1
ATOM 1009 O O . LYS B 1 18 ? -23.900 -6.287 14.326 1.00 67.08 18 LYS B O 1
ATOM 1015 N N . VAL B 1 19 ? -25.734 -7.226 15.217 1.00 73.47 19 VAL B N 1
ATOM 1016 C CA . VAL B 1 19 ? -26.404 -5.930 15.253 1.00 79.38 19 VAL B CA 1
ATOM 1017 C C . VAL B 1 19 ? -26.917 -5.565 16.654 1.00 82.32 19 VAL B C 1
ATOM 1018 O O . VAL B 1 19 ? -27.649 -4.607 16.849 1.00 81.38 19 VAL B O 1
ATOM 1022 N N . GLY B 1 20 ? -26.543 -6.411 17.638 1.00 85.50 20 GLY B N 1
ATOM 1023 C CA . GLY B 1 20 ? -26.675 -6.024 19.044 1.00 88.90 20 GLY B CA 1
ATOM 1024 C C . GLY B 1 20 ? -25.768 -6.902 19.913 1.00 91.04 20 GLY B C 1
ATOM 1025 O O . GLY B 1 20 ? -24.559 -6.718 20.000 1.00 91.38 20 GLY B O 1
ATOM 1026 N N . ASP B 1 21 ? -26.411 -7.860 20.605 1.00 94.31 21 ASP B N 1
ATOM 1027 C CA . ASP B 1 21 ? -25.672 -8.962 21.216 1.00 97.84 21 ASP B CA 1
ATOM 1028 C C . ASP B 1 21 ? -26.129 -10.258 20.568 1.00 98.21 21 ASP B C 1
ATOM 1029 O O . ASP B 1 21 ? -25.499 -11.310 20.628 1.00 100.40 21 ASP B O 1
ATOM 1034 N N . HIS B 1 22 ? -27.331 -10.136 19.994 1.00 96.64 22 HIS B N 1
ATOM 1035 C CA . HIS B 1 22 ? -27.874 -11.040 19.007 1.00 96.59 22 HIS B CA 1
ATOM 1036 C C . HIS B 1 22 ? -27.403 -10.625 17.626 1.00 94.87 22 HIS B C 1
ATOM 1037 O O . HIS B 1 22 ? -26.503 -9.811 17.467 1.00 93.36 22 HIS B O 1
ATOM 1044 N N . TRP B 1 23 ? -28.102 -11.138 16.616 1.00 91.35 23 TRP B N 1
ATOM 1045 C CA . TRP B 1 23 ? -27.665 -10.844 15.259 1.00 89.16 23 TRP B CA 1
ATOM 1046 C C . TRP B 1 23 ? -28.644 -9.909 14.549 1.00 86.75 23 TRP B C 1
ATOM 1047 O O . TRP B 1 23 ? -29.080 -8.899 15.087 1.00 88.25 23 TRP B O 1
ATOM 1058 N N . GLU B 1 24 ? -28.883 -10.366 13.314 1.00 82.54 24 GLU B N 1
ATOM 1059 C CA . GLU B 1 24 ? -29.478 -9.581 12.206 1.00 81.08 24 GLU B CA 1
ATOM 1060 C C . GLU B 1 24 ? -30.285 -10.422 11.181 1.00 77.52 24 GLU B C 1
ATOM 1061 O O . GLU B 1 24 ? -30.894 -11.432 11.509 1.00 78.68 24 GLU B O 1
ATOM 1067 N N . ASP B 1 25 ? -30.301 -9.937 9.906 1.00 70.72 25 ASP B N 1
ATOM 1068 C CA . ASP B 1 25 ? -31.136 -10.495 8.837 1.00 69.09 25 ASP B CA 1
ATOM 1069 C C . ASP B 1 25 ? -30.323 -11.060 7.671 1.00 61.91 25 ASP B C 1
ATOM 1070 O O . ASP B 1 25 ? -29.661 -10.356 6.907 1.00 60.02 25 ASP B O 1
ATOM 1075 N N . VAL B 1 26 ? -30.407 -12.393 7.558 1.00 56.52 26 VAL B N 1
ATOM 1076 C CA . VAL B 1 26 ? -29.754 -13.096 6.457 1.00 50.89 26 VAL B CA 1
ATOM 1077 C C . VAL B 1 26 ? -30.051 -12.492 5.073 1.00 47.92 26 VAL B C 1
ATOM 1078 O O . VAL B 1 26 ? -31.178 -12.348 4.612 1.00 41.10 26 VAL B O 1
ATOM 1082 N N . HIS B 1 27 ? -28.952 -12.094 4.418 1.00 38.97 27 HIS B N 1
ATOM 1083 C CA . HIS B 1 27 ? -29.055 -11.655 3.036 1.00 36.72 27 HIS B CA 1
ATOM 1084 C C . HIS B 1 27 ? -27.891 -12.189 2.207 1.00 34.54 27 HIS B C 1
ATOM 1085 O O . HIS B 1 27 ? -26.808 -12.458 2.710 1.00 25.64 27 HIS B O 1
ATOM 1092 N N . GLY B 1 28 ? -28.093 -12.368 0.905 1.00 30.06 28 GLY B N 1
ATOM 1093 C CA . GLY B 1 28 ? -27.038 -12.869 0.035 1.00 23.07 28 GLY B CA 1
ATOM 1094 C C . GLY B 1 28 ? -26.343 -11.739 -0.729 1.00 22.99 28 GLY B C 1
ATOM 1095 O O . GLY B 1 28 ? -26.918 -10.705 -1.044 1.00 22.96 28 GLY B O 1
ATOM 1096 N N . HIS B 1 29 ? -25.041 -11.953 -0.984 1.00 22.56 29 HIS B N 1
ATOM 1097 C CA . HIS B 1 29 ? -24.273 -10.974 -1.733 1.00 23.58 29 HIS B CA 1
ATOM 1098 C C . HIS B 1 29 ? -23.367 -11.663 -2.742 1.00 25.01 29 HIS B C 1
ATOM 1099 O O . HIS B 1 29 ? -22.981 -12.814 -2.591 1.00 21.62 29 HIS B O 1
ATOM 1106 N N . THR B 1 30 ? -23.067 -10.936 -3.830 1.00 21.00 30 THR B N 1
ATOM 1107 C CA . THR B 1 30 ? -21.876 -11.290 -4.584 1.00 17.67 30 THR B CA 1
ATOM 1108 C C . THR B 1 30 ? -20.685 -10.512 -4.019 1.00 16.28 30 THR B C 1
ATOM 1109 O O . THR B 1 30 ? -20.708 -9.293 -3.917 1.00 20.44 30 THR B O 1
ATOM 1113 N N . PHE B 1 31 ? -19.661 -11.262 -3.574 1.00 17.55 31 PHE B N 1
ATOM 1114 C CA . PHE B 1 31 ? -18.446 -10.617 -3.083 1.00 18.26 31 PHE B CA 1
ATOM 1115 C C . PHE B 1 31 ? -17.415 -10.455 -4.209 1.00 22.91 31 PHE B C 1
ATOM 1116 O O . PHE B 1 31 ? -17.132 -11.377 -4.963 1.00 19.39 31 PHE B O 1
ATOM 1124 N N . PHE B 1 32 ? -16.788 -9.290 -4.323 1.00 19.98 32 PHE B N 1
ATOM 1125 C CA . PHE B 1 32 ? -15.741 -9.075 -5.320 1.00 22.25 32 PHE B CA 1
ATOM 1126 C C . PHE B 1 32 ? -14.404 -8.926 -4.603 1.00 15.50 32 PHE B C 1
ATOM 1127 O O . PHE B 1 32 ? -14.244 -8.040 -3.770 1.00 19.83 32 PHE B O 1
ATOM 1135 N N . LEU B 1 33 ? -13.453 -9.799 -4.931 1.00 21.04 33 LEU B N 1
ATOM 1136 C CA . LEU B 1 33 ? -12.123 -9.783 -4.309 1.00 20.85 33 LEU B CA 1
ATOM 1137 C C . LEU B 1 33 ? -11.017 -9.362 -5.276 1.00 21.81 33 LEU B C 1
ATOM 1138 O O . LEU B 1 33 ? -10.949 -9.832 -6.407 1.00 20.43 33 LEU B O 1
ATOM 1143 N N . GLU B 1 34 ? -10.153 -8.472 -4.808 1.00 18.53 34 GLU B N 1
ATOM 1144 C CA . GLU B 1 34 ? -9.025 -7.992 -5.585 1.00 19.30 34 GLU B CA 1
ATOM 1145 C C . GLU B 1 34 ? -7.783 -8.281 -4.746 1.00 20.49 34 GLU B C 1
ATOM 1146 O O . GLU B 1 34 ? -7.704 -7.890 -3.585 1.00 21.30 34 GLU B O 1
ATOM 1152 N N . VAL B 1 35 ? -6.823 -8.979 -5.331 1.00 20.27 35 VAL B N 1
ATOM 1153 C CA . VAL B 1 35 ? -5.596 -9.316 -4.621 1.00 21.71 35 VAL B CA 1
ATOM 1154 C C . VAL B 1 35 ? -4.401 -8.755 -5.370 1.00 21.74 35 VAL B C 1
ATOM 1155 O O . VAL B 1 35 ? -4.228 -9.018 -6.564 1.00 18.42 35 VAL B O 1
ATOM 1159 N N . ALA B 1 36 ? -3.592 -7.968 -4.665 1.00 17.73 36 ALA B N 1
ATOM 1160 C CA . ALA B 1 36 ? -2.396 -7.382 -5.246 1.00 19.75 36 ALA B CA 1
ATOM 1161 C C . ALA B 1 36 ? -1.169 -8.029 -4.615 1.00 23.68 36 ALA B C 1
ATOM 1162 O O . ALA B 1 36 ? -1.035 -8.052 -3.387 1.00 18.48 36 ALA B O 1
ATOM 1164 N N . ILE B 1 37 ? -0.282 -8.543 -5.461 1.00 20.66 37 ILE B N 1
ATOM 1165 C CA . ILE B 1 37 ? 0.944 -9.204 -5.026 1.00 23.23 37 ILE B CA 1
ATOM 1166 C C . ILE B 1 37 ? 2.125 -8.430 -5.599 1.00 30.42 37 ILE B C 1
ATOM 1167 O O . ILE B 1 37 ? 2.155 -8.113 -6.789 1.00 26.23 37 ILE B O 1
ATOM 1172 N N . GLU B 1 38 ? 3.102 -8.141 -4.749 1.00 22.35 38 GLU B N 1
ATOM 1173 C CA . GLU B 1 38 ? 4.256 -7.361 -5.166 1.00 28.11 38 GLU B CA 1
ATOM 1174 C C . GLU B 1 38 ? 5.532 -8.167 -5.339 1.00 28.36 38 GLU B C 1
ATOM 1175 O O . GLU B 1 38 ? 5.846 -9.052 -4.539 1.00 21.97 38 GLU B O 1
ATOM 1181 N N . GLY B 1 39 ? 6.268 -7.840 -6.394 1.00 29.35 39 GLY B N 1
ATOM 1182 C CA . GLY B 1 39 ? 7.510 -8.535 -6.669 1.00 30.29 39 GLY B CA 1
ATOM 1183 C C . GLY B 1 39 ? 8.313 -7.840 -7.749 1.00 31.27 39 GLY B C 1
ATOM 1184 O O . GLY B 1 39 ? 7.875 -6.853 -8.345 1.00 25.84 39 GLY B O 1
ATOM 1185 N N . GLU B 1 40 ? 9.497 -8.378 -7.997 1.00 28.23 40 GLU B N 1
ATOM 1186 C CA . GLU B 1 40 ? 10.419 -7.859 -8.995 1.00 29.57 40 GLU B CA 1
ATOM 1187 C C . GLU B 1 40 ? 10.011 -8.373 -10.372 1.00 28.41 40 GLU B C 1
ATOM 1188 O O . GLU B 1 40 ? 9.547 -9.506 -10.501 1.00 27.06 40 GLU B O 1
ATOM 1194 N N . ILE B 1 41 ? 10.161 -7.548 -11.400 1.00 28.68 41 ILE B N 1
ATOM 1195 C CA . ILE B 1 41 ? 9.835 -7.996 -12.752 1.00 26.94 41 ILE B CA 1
ATOM 1196 C C . ILE B 1 41 ? 11.069 -8.723 -13.273 1.00 32.12 41 ILE B C 1
ATOM 1197 O O . ILE B 1 41 ? 12.116 -8.109 -13.473 1.00 34.23 41 ILE B O 1
ATOM 1202 N N . LYS B 1 42 ? 10.950 -10.031 -13.471 1.00 33.29 42 LYS B N 1
ATOM 1203 C CA . LYS B 1 42 ? 12.062 -10.835 -13.968 1.00 37.16 42 LYS B CA 1
ATOM 1204 C C . LYS B 1 42 ? 11.651 -11.541 -15.249 1.00 37.30 42 LYS B C 1
ATOM 1205 O O . LYS B 1 42 ? 10.617 -12.217 -15.291 1.00 34.48 42 LYS B O 1
ATOM 1211 N N . ASN B 1 43 ? 12.464 -11.389 -16.289 1.00 35.60 43 ASN B N 1
ATOM 1212 C CA . ASN B 1 43 ? 12.170 -12.004 -17.573 1.00 37.58 43 ASN B CA 1
ATOM 1213 C C . ASN B 1 43 ? 10.773 -11.616 -18.027 1.00 36.70 43 ASN B C 1
ATOM 1214 O O . ASN B 1 43 ? 10.018 -12.446 -18.540 1.00 37.36 43 ASN B O 1
ATOM 1219 N N . GLY B 1 44 ? 10.417 -10.355 -17.804 1.00 36.68 44 GLY B N 1
ATOM 1220 C CA . GLY B 1 44 ? 9.118 -9.871 -18.237 1.00 35.02 44 GLY B CA 1
ATOM 1221 C C . GLY B 1 44 ? 7.927 -9.999 -17.304 1.00 35.79 44 GLY B C 1
ATOM 1222 O O . GLY B 1 44 ? 6.836 -9.567 -17.667 1.00 35.85 44 GLY B O 1
ATOM 1223 N N . TYR B 1 45 ? 8.097 -10.578 -16.119 1.00 36.38 45 TYR B N 1
ATOM 1224 C CA . TYR B 1 45 ? 6.952 -10.693 -15.224 1.00 38.23 45 TYR B CA 1
ATOM 1225 C C . TYR B 1 45 ? 7.254 -10.895 -13.746 1.00 38.72 45 TYR B C 1
ATOM 1226 O O . TYR B 1 45 ? 8.325 -11.381 -13.363 1.00 35.41 45 TYR B O 1
ATOM 1235 N N . VAL B 1 46 ? 6.287 -10.491 -12.923 1.00 31.15 46 VAL B N 1
ATOM 1236 C CA . VAL B 1 46 ? 6.380 -10.599 -11.475 1.00 29.70 46 VAL B CA 1
ATOM 1237 C C . VAL B 1 46 ? 6.019 -12.004 -11.007 1.00 29.90 46 VAL B C 1
ATOM 1238 O O . VAL B 1 46 ? 6.760 -12.621 -10.250 1.00 32.30 46 VAL B O 1
ATOM 1242 N N . MET B 1 47 ? 4.867 -12.490 -11.460 1.00 28.86 47 MET B N 1
ATOM 1243 C CA . MET B 1 47 ? 4.358 -13.816 -11.098 1.00 28.79 47 MET B CA 1
ATOM 1244 C C . MET B 1 47 ? 3.296 -14.181 -12.133 1.00 29.43 47 MET B C 1
ATOM 1245 O O . MET B 1 47 ? 2.590 -13.309 -12.637 1.00 34.92 47 MET B O 1
ATOM 1250 N N . ASP B 1 48 ? 3.192 -15.460 -12.463 1.00 28.77 48 ASP B N 1
ATOM 1251 C CA . ASP B 1 48 ? 2.210 -15.910 -13.441 1.00 29.40 48 ASP B CA 1
ATOM 1252 C C . ASP B 1 48 ? 0.796 -15.643 -12.920 1.00 27.92 48 ASP B C 1
ATOM 1253 O O . ASP B 1 48 ? 0.460 -16.054 -11.809 1.00 24.26 48 ASP B O 1
ATOM 1258 N N . PHE B 1 49 ? -0.018 -14.950 -13.722 1.00 28.24 49 PHE B N 1
ATOM 1259 C CA . PHE B 1 49 ? -1.401 -14.620 -13.354 1.00 31.60 49 PHE B CA 1
ATOM 1260 C C . PHE B 1 49 ? -2.204 -15.834 -12.905 1.00 28.14 49 PHE B C 1
ATOM 1261 O O . PHE B 1 49 ? -2.829 -15.824 -11.842 1.00 30.50 49 PHE B O 1
ATOM 1269 N N . LEU B 1 50 ? -2.211 -16.863 -13.746 1.00 23.00 50 LEU B N 1
ATOM 1270 C CA . LEU B 1 50 ? -2.966 -18.074 -13.467 1.00 27.84 50 LEU B CA 1
ATOM 1271 C C . LEU B 1 50 ? -2.540 -18.743 -12.170 1.00 23.46 50 LEU B C 1
ATOM 1272 O O . LEU B 1 50 ? -3.373 -19.254 -11.430 1.00 30.41 50 LEU B O 1
ATOM 1277 N N . GLU B 1 51 ? -1.242 -18.738 -11.896 1.00 25.28 51 GLU B N 1
ATOM 1278 C CA . GLU B 1 51 ? -0.731 -19.348 -10.679 1.00 24.40 51 GLU B CA 1
ATOM 1279 C C . GLU B 1 51 ? -1.346 -18.661 -9.465 1.00 22.05 51 GLU B C 1
ATOM 1280 O O . GLU B 1 51 ? -1.766 -19.312 -8.514 1.00 23.44 51 GLU B O 1
ATOM 1286 N N . LEU B 1 52 ? -1.394 -17.337 -9.500 1.00 23.35 52 LEU B N 1
ATOM 1287 C CA . LEU B 1 52 ? -1.952 -16.586 -8.390 1.00 20.00 52 LEU B CA 1
ATOM 1288 C C . LEU B 1 52 ? -3.457 -16.808 -8.291 1.00 19.96 52 LEU B C 1
ATOM 1289 O O . LEU B 1 52 ? -3.984 -17.044 -7.206 1.00 23.35 52 LEU B O 1
ATOM 1294 N N . ARG B 1 53 ? -4.145 -16.741 -9.427 1.00 20.51 53 ARG B N 1
ATOM 1295 C CA . ARG B 1 53 ? -5.594 -16.930 -9.454 1.00 19.62 53 ARG B CA 1
ATOM 1296 C C . ARG B 1 53 ? -5.991 -18.267 -8.850 1.00 21.61 53 ARG B C 1
ATOM 1297 O O . ARG B 1 53 ? -6.995 -18.364 -8.132 1.00 19.77 53 ARG B O 1
ATOM 1305 N N . LYS B 1 54 ? -5.212 -19.301 -9.155 1.00 20.00 54 LYS B N 1
ATOM 1306 C CA . LYS B 1 54 ? -5.486 -20.629 -8.623 1.00 20.29 54 LYS B CA 1
ATOM 1307 C C . LYS B 1 54 ? -5.329 -20.644 -7.109 1.00 14.36 54 LYS B C 1
ATOM 1308 O O . LYS B 1 54 ? -6.134 -21.240 -6.406 1.00 18.43 54 LYS B O 1
ATOM 1314 N N . ILE B 1 55 ? -4.286 -19.998 -6.606 1.00 17.20 55 ILE B N 1
ATOM 1315 C CA . ILE B 1 55 ? -4.098 -19.936 -5.164 1.00 21.92 55 ILE B CA 1
ATOM 1316 C C . ILE B 1 55 ? -5.307 -19.242 -4.533 1.00 19.03 55 ILE B C 1
ATOM 1317 O O . ILE B 1 55 ? -5.926 -19.770 -3.616 1.00 20.42 55 ILE B O 1
ATOM 1322 N N . VAL B 1 56 ? -5.643 -18.064 -5.050 1.00 21.42 56 VAL B N 1
ATOM 1323 C CA . VAL B 1 56 ? -6.754 -17.282 -4.529 1.00 19.89 56 VAL B CA 1
ATOM 1324 C C . VAL B 1 56 ? -8.107 -17.974 -4.624 1.00 21.27 56 VAL B C 1
ATOM 1325 O O . VAL B 1 56 ? -8.876 -17.967 -3.663 1.00 24.13 56 VAL B O 1
ATOM 1329 N N . GLU B 1 57 ? -8.398 -18.572 -5.777 1.00 20.74 57 GLU B N 1
ATOM 1330 C CA . GLU B 1 57 ? -9.679 -19.233 -5.959 1.00 23.86 57 GLU B CA 1
ATOM 1331 C C . GLU B 1 57 ? -9.839 -20.524 -5.164 1.00 24.06 57 GLU B C 1
ATOM 1332 O O . GLU B 1 57 ? -10.958 -20.962 -4.934 1.00 20.29 57 GLU B O 1
ATOM 1338 N N . GLU B 1 58 ? -8.739 -21.139 -4.736 1.00 20.20 58 GLU B N 1
ATOM 1339 C CA . GLU B 1 58 ? -8.861 -22.336 -3.913 1.00 22.40 58 GLU B CA 1
ATOM 1340 C C . GLU B 1 58 ? -9.405 -21.824 -2.577 1.00 24.84 58 GLU B C 1
ATOM 1341 O O . GLU B 1 58 ? -10.227 -22.464 -1.931 1.00 27.06 58 GLU B O 1
ATOM 1347 N N . ILE B 1 59 ? -8.948 -20.641 -2.187 1.00 24.21 59 ILE B N 1
ATOM 1348 C CA . ILE B 1 59 ? -9.374 -20.027 -0.936 1.00 25.08 59 ILE B CA 1
ATOM 1349 C C . ILE B 1 59 ? -10.820 -19.522 -0.956 1.00 25.91 59 ILE B C 1
ATOM 1350 O O . ILE B 1 59 ? -11.598 -19.823 -0.051 1.00 24.99 59 ILE B O 1
ATOM 1355 N N . THR B 1 60 ? -11.196 -18.772 -1.986 1.00 23.13 60 THR B N 1
ATOM 1356 C CA . THR B 1 60 ? -12.557 -18.259 -2.053 1.00 25.07 60 THR B CA 1
ATOM 1357 C C . THR B 1 60 ? -13.549 -19.406 -2.193 1.00 25.97 60 THR B C 1
ATOM 1358 O O . THR B 1 60 ? -14.713 -19.281 -1.812 1.00 23.50 60 THR B O 1
ATOM 1362 N N . LYS B 1 61 ? -13.076 -20.528 -2.725 1.00 26.83 61 LYS B N 1
ATOM 1363 C CA . LYS B 1 61 ? -13.913 -21.705 -2.914 1.00 24.55 61 LYS B CA 1
ATOM 1364 C C . LYS B 1 61 ? -14.486 -22.196 -1.591 1.00 25.50 61 LYS B C 1
ATOM 1365 O O . LYS B 1 61 ? -15.582 -22.742 -1.549 1.00 26.83 61 LYS B O 1
ATOM 1371 N N . GLU B 1 62 ? -13.746 -21.999 -0.508 1.00 23.70 62 GLU B N 1
ATOM 1372 C CA . GLU B 1 62 ? -14.217 -22.421 0.801 1.00 28.13 62 GLU B CA 1
ATOM 1373 C C . GLU B 1 62 ? -15.381 -21.558 1.285 1.00 29.72 62 GLU B C 1
ATOM 1374 O O . GLU B 1 62 ? -16.154 -21.976 2.143 1.00 27.77 62 GLU B O 1
ATOM 1380 N N . LEU B 1 63 ? -15.508 -20.360 0.728 1.00 24.38 63 LEU B N 1
ATOM 1381 C CA . LEU B 1 63 ? -16.574 -19.447 1.130 1.00 21.61 63 LEU B CA 1
ATOM 1382 C C . LEU B 1 63 ? -17.751 -19.446 0.165 1.00 19.84 63 LEU B C 1
ATOM 1383 O O . LEU B 1 63 ? -18.890 -19.174 0.555 1.00 20.33 63 LEU B O 1
ATOM 1388 N N . ASP B 1 64 ? -17.465 -19.758 -1.095 1.00 16.69 64 ASP B N 1
ATOM 1389 C CA . ASP B 1 64 ? -18.461 -19.751 -2.161 1.00 15.93 64 ASP B CA 1
ATOM 1390 C C . ASP B 1 64 ? -19.702 -20.599 -1.877 1.00 16.83 64 ASP B C 1
ATOM 1391 O O . ASP B 1 64 ? -19.597 -21.790 -1.579 1.00 23.82 64 ASP B O 1
ATOM 1396 N N . HIS B 1 65 ? -20.871 -19.969 -1.976 1.00 20.07 65 HIS B N 1
ATOM 1397 C CA . HIS B 1 65 ? -22.169 -20.624 -1.759 1.00 24.13 65 HIS B CA 1
ATOM 1398 C C . HIS B 1 65 ? -22.423 -21.037 -0.319 1.00 25.42 65 HIS B C 1
ATOM 1399 O O . HIS B 1 65 ? -23.288 -21.868 -0.053 1.00 30.13 65 HIS B O 1
ATOM 1406 N N . ARG B 1 66 ? -21.680 -20.458 0.613 1.00 22.37 66 ARG B N 1
ATOM 1407 C CA . ARG B 1 66 ? -21.838 -20.811 2.022 1.00 20.62 66 ARG B CA 1
ATOM 1408 C C . ARG B 1 66 ? -22.528 -19.741 2.863 1.00 20.50 66 ARG B C 1
ATOM 1409 O O . ARG B 1 66 ? -22.662 -18.584 2.452 1.00 18.19 66 ARG B O 1
ATOM 1417 N N . ASN B 1 67 ? -22.983 -20.158 4.040 1.00 19.79 67 ASN B N 1
ATOM 1418 C CA . ASN B 1 67 ? -23.601 -19.261 5.012 1.00 22.64 67 ASN B CA 1
ATOM 1419 C C . ASN B 1 67 ? -22.390 -18.898 5.869 1.00 21.56 67 ASN B C 1
ATOM 1420 O O . ASN B 1 67 ? -21.896 -19.732 6.626 1.00 24.19 67 ASN B O 1
ATOM 1425 N N . LEU B 1 68 ? -21.908 -17.665 5.756 1.00 22.68 68 LEU B N 1
ATOM 1426 C CA . LEU B 1 68 ? -20.711 -17.260 6.492 1.00 19.82 68 LEU B CA 1
ATOM 1427 C C . LEU B 1 68 ? -20.818 -17.280 8.013 1.00 23.17 68 LEU B C 1
ATOM 1428 O O . LEU B 1 68 ? -19.803 -17.368 8.699 1.00 18.23 68 LEU B O 1
ATOM 1433 N N . ASN B 1 69 ? -22.032 -17.194 8.544 1.00 17.86 69 ASN B N 1
ATOM 1434 C CA . ASN B 1 69 ? -22.205 -17.249 9.994 1.00 22.84 69 ASN B CA 1
ATOM 1435 C C . ASN B 1 69 ? -21.857 -18.646 10.505 1.00 21.88 69 ASN B C 1
ATOM 1436 O O . ASN B 1 69 ? -21.690 -18.847 11.709 1.00 21.58 69 ASN B O 1
ATOM 1441 N N . ASN B 1 70 ? -21.759 -19.617 9.594 1.00 23.14 70 ASN B N 1
ATOM 1442 C CA . ASN B 1 70 ? -21.405 -20.979 9.992 1.00 25.12 70 ASN B CA 1
ATOM 1443 C C . ASN B 1 70 ? -19.892 -21.120 10.023 1.00 27.51 70 ASN B C 1
ATOM 1444 O O . ASN B 1 70 ? -19.370 -22.102 10.546 1.00 28.27 70 ASN B O 1
ATOM 1449 N N . ILE B 1 71 ? -19.192 -20.134 9.467 1.00 25.37 71 ILE B N 1
ATOM 1450 C CA . ILE B 1 71 ? -17.733 -20.177 9.399 1.00 31.37 71 ILE B CA 1
ATOM 1451 C C . ILE B 1 71 ? -17.035 -19.117 10.240 1.00 25.77 71 ILE B C 1
ATOM 1452 O O . ILE B 1 71 ? -15.902 -19.311 10.656 1.00 27.18 71 ILE B O 1
ATOM 1457 N N . PHE B 1 72 ? -17.701 -17.990 10.468 1.00 24.21 72 PHE B N 1
ATOM 1458 C CA . PHE B 1 72 ? -17.121 -16.910 11.262 1.00 26.14 72 PHE B CA 1
ATOM 1459 C C . PHE B 1 72 ? -18.059 -16.579 12.409 1.00 23.38 72 PHE B C 1
ATOM 1460 O O . PHE B 1 72 ? -19.275 -16.621 12.249 1.00 23.07 72 PHE B O 1
ATOM 1468 N N . GLU B 1 73 ? -17.499 -16.232 13.561 1.00 25.87 73 GLU B N 1
ATOM 1469 C CA . GLU B 1 73 ? -18.321 -15.859 14.706 1.00 32.89 73 GLU B CA 1
ATOM 1470 C C . GLU B 1 73 ? -19.064 -14.577 14.335 1.00 31.67 73 GLU B C 1
ATOM 1471 O O . GLU B 1 73 ? -20.231 -14.395 14.684 1.00 29.56 73 GLU B O 1
ATOM 1477 N N . ASN B 1 74 ? -18.369 -13.689 13.630 1.00 29.98 74 ASN B N 1
ATOM 1478 C CA . ASN B 1 74 ? -18.955 -12.440 13.164 1.00 27.62 74 ASN B CA 1
ATOM 1479 C C . ASN B 1 74 ? -18.376 -12.177 11.780 1.00 21.04 74 ASN B C 1
ATOM 1480 O O . ASN B 1 74 ? -17.321 -11.560 11.640 1.00 25.62 74 ASN B O 1
ATOM 1485 N N . PRO B 1 75 ? -19.066 -12.657 10.737 1.00 25.80 75 PRO B N 1
ATOM 1486 C CA . PRO B 1 75 ? -18.657 -12.509 9.338 1.00 22.03 75 PRO B CA 1
ATOM 1487 C C . PRO B 1 75 ? -18.799 -11.106 8.758 1.00 21.31 75 PRO B C 1
ATOM 1488 O O . PRO B 1 75 ? -19.535 -10.894 7.795 1.00 25.05 75 PRO B O 1
ATOM 1492 N N . THR B 1 76 ? -18.098 -10.145 9.352 1.00 23.72 76 THR B N 1
ATOM 1493 C CA . THR B 1 76 ? -18.112 -8.781 8.844 1.00 22.16 76 THR B CA 1
ATOM 1494 C C . THR B 1 76 ? -17.150 -8.806 7.651 1.00 22.94 76 THR B C 1
ATOM 1495 O O . THR B 1 76 ? -16.272 -9.661 7.576 1.00 16.32 76 THR B O 1
ATOM 1499 N N . THR B 1 77 ? -17.313 -7.873 6.726 1.00 21.38 77 THR B N 1
ATOM 1500 C CA . THR B 1 77 ? -16.453 -7.820 5.559 1.00 22.85 77 THR B CA 1
ATOM 1501 C C . THR B 1 77 ? -14.991 -7.768 5.986 1.00 23.49 77 THR B C 1
ATOM 1502 O O . THR B 1 77 ? -14.133 -8.397 5.366 1.00 21.94 77 THR B O 1
ATOM 1506 N N . GLU B 1 78 ? -14.713 -7.034 7.063 1.00 24.33 78 GLU B N 1
ATOM 1507 C CA . GLU B 1 78 ? -13.349 -6.927 7.569 1.00 19.73 78 GLU B CA 1
ATOM 1508 C C . GLU B 1 78 ? -12.787 -8.275 8.016 1.00 18.61 78 GLU B C 1
ATOM 1509 O O . GLU B 1 78 ? -11.669 -8.638 7.650 1.00 19.95 78 GLU B O 1
ATOM 1515 N N . ASN B 1 79 ? -13.554 -9.027 8.800 1.00 20.74 79 ASN B N 1
ATOM 1516 C CA . ASN B 1 79 ? -13.074 -10.320 9.279 1.00 22.67 79 ASN B CA 1
ATOM 1517 C C . ASN B 1 79 ? -12.860 -11.306 8.138 1.00 20.33 79 ASN B C 1
ATOM 1518 O O . ASN B 1 79 ? -11.915 -12.077 8.154 1.00 25.04 79 ASN B O 1
ATOM 1523 N N . ILE B 1 80 ? -13.736 -11.277 7.144 1.00 21.89 80 ILE B N 1
ATOM 1524 C CA . ILE B 1 80 ? -13.591 -12.168 6.001 1.00 20.94 80 ILE B CA 1
ATOM 1525 C C . ILE B 1 80 ? -12.307 -11.812 5.232 1.00 18.70 80 ILE B C 1
ATOM 1526 O O . ILE B 1 80 ? -11.559 -12.686 4.811 1.00 19.37 80 ILE B O 1
ATOM 1531 N N . ALA B 1 81 ? -12.058 -10.517 5.068 1.00 19.51 81 ALA B N 1
ATOM 1532 C CA . ALA B 1 81 ? -10.876 -10.043 4.356 1.00 19.25 81 ALA B CA 1
ATOM 1533 C C . ALA B 1 81 ? -9.593 -10.462 5.069 1.00 22.74 81 ALA B C 1
ATOM 1534 O O . ALA B 1 81 ? -8.617 -10.877 4.432 1.00 20.69 81 ALA B O 1
ATOM 1536 N N . LEU B 1 82 ? -9.599 -10.333 6.393 1.00 22.08 82 LEU B N 1
ATOM 1537 C CA . LEU B 1 82 ? -8.453 -10.694 7.215 1.00 22.79 82 LEU B CA 1
ATOM 1538 C C . LEU B 1 82 ? -8.152 -12.174 7.030 1.00 19.58 82 LEU B C 1
ATOM 1539 O O . LEU B 1 82 ? -7.003 -12.570 6.864 1.00 23.45 82 LEU B O 1
ATOM 1544 N N . TRP B 1 83 ? -9.202 -12.985 7.070 1.00 16.49 83 TRP B N 1
ATOM 1545 C CA . TRP B 1 83 ? -9.071 -14.427 6.901 1.00 16.27 83 TRP B CA 1
ATOM 1546 C C . TRP B 1 83 ? -8.518 -14.763 5.513 1.00 19.84 83 TRP B C 1
ATOM 1547 O O . TRP B 1 83 ? -7.650 -15.622 5.375 1.00 20.17 83 TRP B O 1
ATOM 1558 N N . ILE B 1 84 ? -9.035 -14.094 4.485 1.00 17.98 84 ILE B N 1
ATOM 1559 C CA . ILE B 1 84 ? -8.576 -14.344 3.121 1.00 18.32 84 ILE B CA 1
ATOM 1560 C C . ILE B 1 84 ? -7.092 -14.000 2.998 1.00 18.62 84 ILE B C 1
ATOM 1561 O O . ILE B 1 84 ? -6.316 -14.767 2.430 1.00 20.60 84 ILE B O 1
ATOM 1566 N N . GLY B 1 85 ? -6.706 -12.852 3.547 1.00 21.69 85 GLY B N 1
ATOM 1567 C CA . GLY B 1 85 ? -5.319 -12.426 3.498 1.00 26.47 85 GLY B CA 1
ATOM 1568 C C . GLY B 1 85 ? -4.359 -13.388 4.178 1.00 23.82 85 GLY B C 1
ATOM 1569 O O . GLY B 1 85 ? -3.273 -13.655 3.661 1.00 25.39 85 GLY B O 1
ATOM 1570 N N . GLU B 1 86 ? -4.747 -13.903 5.342 1.00 24.38 86 GLU B N 1
ATOM 1571 C CA . GLU B 1 86 ? -3.899 -14.842 6.071 1.00 27.96 86 GLU B CA 1
ATOM 1572 C C . GLU B 1 86 ? -3.669 -16.105 5.246 1.00 25.30 86 GLU B C 1
ATOM 1573 O O . GLU B 1 86 ? -2.546 -16.604 5.152 1.00 24.17 86 GLU B O 1
ATOM 1579 N N . ARG B 1 87 ? -4.740 -16.612 4.643 1.00 20.62 87 ARG B N 1
ATOM 1580 C CA . ARG B 1 87 ? -4.665 -17.814 3.820 1.00 24.29 87 ARG B CA 1
ATOM 1581 C C . ARG B 1 87 ? -3.797 -17.613 2.574 1.00 23.64 87 ARG B C 1
ATOM 1582 O O . ARG B 1 87 ? -3.009 -18.479 2.223 1.00 25.77 87 ARG B O 1
ATOM 1590 N N . ILE B 1 88 ? -3.946 -16.470 1.914 1.00 21.23 88 ILE B N 1
ATOM 1591 C CA . ILE B 1 88 ? -3.181 -16.179 0.708 1.00 19.79 88 ILE B CA 1
ATOM 1592 C C . ILE B 1 88 ? -1.687 -16.056 1.010 1.00 24.99 88 ILE B C 1
ATOM 1593 O O . ILE B 1 88 ? -0.859 -16.646 0.321 1.00 25.43 88 ILE B O 1
ATOM 1598 N N . ARG B 1 89 ? -1.361 -15.284 2.044 1.00 25.06 89 ARG B N 1
ATOM 1599 C CA . ARG B 1 89 ? 0.021 -15.067 2.465 1.00 30.79 89 ARG B CA 1
ATOM 1600 C C . ARG B 1 89 ? 0.700 -16.403 2.730 1.00 25.54 89 ARG B C 1
ATOM 1601 O O . ARG B 1 89 ? 1.843 -16.638 2.337 1.00 28.66 89 ARG B O 1
ATOM 1609 N N . ASP B 1 90 ? -0.028 -17.276 3.404 1.00 26.34 90 ASP B N 1
ATOM 1610 C CA . ASP B 1 90 ? 0.471 -18.589 3.759 1.00 31.59 90 ASP B CA 1
ATOM 1611 C C . ASP B 1 90 ? 0.817 -19.438 2.532 1.00 34.21 90 ASP B C 1
ATOM 1612 O O . ASP B 1 90 ? 1.654 -20.334 2.613 1.00 31.97 90 ASP B O 1
ATOM 1617 N N . LYS B 1 91 ? 0.200 -19.147 1.388 1.00 27.98 91 LYS B N 1
ATOM 1618 C CA . LYS B 1 91 ? 0.464 -19.950 0.196 1.00 24.98 91 LYS B CA 1
ATOM 1619 C C . LYS B 1 91 ? 1.325 -19.309 -0.885 1.00 25.71 91 LYS B C 1
ATOM 1620 O O . LYS B 1 91 ? 1.687 -19.981 -1.846 1.00 22.89 91 LYS B O 1
ATOM 1626 N N . LEU B 1 92 ? 1.649 -18.025 -0.751 1.00 22.44 92 LEU B N 1
ATOM 1627 C CA . LEU B 1 92 ? 2.460 -17.352 -1.770 1.00 26.65 92 LEU B CA 1
ATOM 1628 C C . LEU B 1 92 ? 3.891 -17.870 -1.866 1.00 24.54 92 LEU B C 1
ATOM 1629 O O . LEU B 1 92 ? 4.493 -18.241 -0.858 1.00 28.56 92 LEU B O 1
ATOM 1634 N N . PRO B 1 93 ? 4.456 -17.895 -3.086 1.00 25.23 93 PRO B N 1
ATOM 1635 C CA . PRO B 1 93 ? 5.832 -18.367 -3.283 1.00 24.44 93 PRO B CA 1
ATOM 1636 C C . PRO B 1 93 ? 6.773 -17.411 -2.564 1.00 21.80 93 PRO B C 1
ATOM 1637 O O . PRO B 1 93 ? 6.412 -16.261 -2.299 1.00 24.09 93 PRO B O 1
ATOM 1641 N N . PRO B 1 94 ? 7.997 -17.866 -2.246 1.00 23.99 94 PRO B N 1
ATOM 1642 C CA . PRO B 1 94 ? 8.970 -17.026 -1.538 1.00 26.69 94 PRO B CA 1
ATOM 1643 C C . PRO B 1 94 ? 9.550 -15.784 -2.192 1.00 26.01 94 PRO B C 1
ATOM 1644 O O . PRO B 1 94 ? 10.342 -15.096 -1.557 1.00 31.18 94 PRO B O 1
ATOM 1648 N N . TYR B 1 95 ? 9.182 -15.476 -3.434 1.00 28.33 95 TYR B N 1
ATOM 1649 C CA . TYR B 1 95 ? 9.724 -14.274 -4.061 1.00 21.32 95 TYR B CA 1
ATOM 1650 C C . TYR B 1 95 ? 8.758 -13.085 -4.140 1.00 24.07 95 TYR B C 1
ATOM 1651 O O . TYR B 1 95 ? 9.133 -12.018 -4.625 1.00 26.25 95 TYR B O 1
ATOM 1660 N N . VAL B 1 96 ? 7.521 -13.254 -3.673 1.00 20.36 96 VAL B N 1
ATOM 1661 C CA . VAL B 1 96 ? 6.563 -12.152 -3.706 1.00 22.30 96 VAL B CA 1
ATOM 1662 C C . VAL B 1 96 ? 6.024 -11.835 -2.323 1.00 21.46 96 VAL B C 1
ATOM 1663 O O . VAL B 1 96 ? 6.189 -12.605 -1.381 1.00 25.23 96 VAL B O 1
ATOM 1667 N N . LYS B 1 97 ? 5.373 -10.687 -2.218 1.00 22.04 97 LYS B N 1
ATOM 1668 C CA . LYS B 1 97 ? 4.803 -10.225 -0.964 1.00 25.5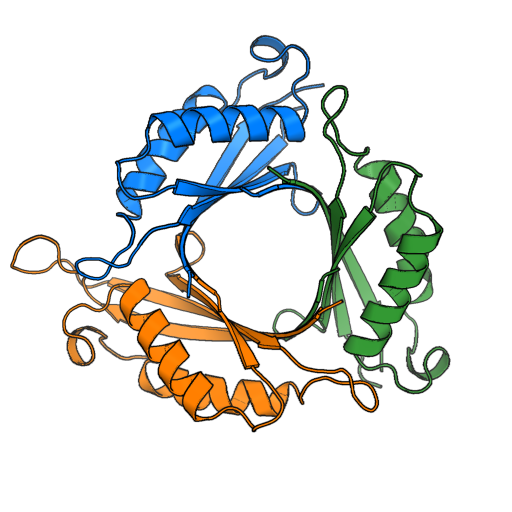9 97 LYS B CA 1
ATOM 1669 C C . LYS B 1 97 ? 3.334 -9.879 -1.160 1.00 23.65 97 LYS B C 1
ATOM 1670 O O . LYS B 1 97 ? 2.964 -9.352 -2.206 1.00 21.24 97 LYS B O 1
ATOM 1676 N N . LEU B 1 98 ? 2.497 -10.187 -0.172 1.00 20.06 98 LEU B N 1
ATOM 1677 C CA . LEU B 1 98 ? 1.075 -9.842 -0.262 1.00 21.03 98 LEU B CA 1
ATOM 1678 C C . LEU B 1 98 ? 1.022 -8.345 0.028 1.00 25.76 98 LEU B C 1
ATOM 1679 O O . LEU B 1 98 ? 1.384 -7.899 1.114 1.00 24.31 98 LEU B O 1
ATOM 1684 N N . LYS B 1 99 ? 0.567 -7.572 -0.946 1.00 16.81 99 LYS B N 1
ATOM 1685 C CA . LYS B 1 99 ? 0.531 -6.132 -0.802 1.00 21.00 99 LYS B CA 1
ATOM 1686 C C . LYS B 1 99 ? -0.821 -5.574 -0.402 1.00 21.82 99 LYS B C 1
ATOM 1687 O O . LYS B 1 99 ? -0.903 -4.702 0.459 1.00 23.70 99 LYS B O 1
ATOM 1693 N N . ARG B 1 100 ? -1.879 -6.087 -1.019 1.00 20.35 100 ARG B N 1
ATOM 1694 C CA . ARG B 1 100 ? -3.205 -5.568 -0.755 1.00 24.54 100 ARG B CA 1
ATOM 1695 C C . ARG B 1 100 ? -4.330 -6.535 -1.051 1.00 23.38 100 ARG B C 1
ATOM 1696 O O . ARG B 1 100 ? -4.273 -7.323 -1.998 1.00 19.26 100 ARG B O 1
ATOM 1704 N N . VAL B 1 101 ? -5.358 -6.465 -0.218 1.00 22.32 101 VAL B N 1
ATOM 1705 C CA . VAL B 1 101 ? -6.552 -7.265 -0.400 1.00 21.23 101 VAL B CA 1
ATOM 1706 C C . VAL B 1 101 ? -7.712 -6.286 -0.310 1.00 23.36 101 VAL B C 1
ATOM 1707 O O . VAL B 1 101 ? -7.811 -5.525 0.654 1.00 20.65 101 VAL B O 1
ATOM 1711 N N . VAL B 1 102 ? -8.564 -6.271 -1.330 1.00 17.02 102 VAL B N 1
ATOM 1712 C CA . VAL B 1 102 ? -9.732 -5.404 -1.303 1.00 17.68 102 VAL B CA 1
ATOM 1713 C C . VAL B 1 102 ? -10.942 -6.320 -1.467 1.00 17.67 102 VAL B C 1
ATOM 1714 O O . VAL B 1 102 ? -11.050 -7.043 -2.454 1.00 17.88 102 VAL B O 1
ATOM 1718 N N . LEU B 1 103 ? -11.839 -6.314 -0.488 1.00 22.50 103 LEU B N 1
ATOM 1719 C CA . LEU B 1 103 ? -13.032 -7.156 -0.555 1.00 19.02 103 LEU B CA 1
ATOM 1720 C C . LEU B 1 103 ? -14.292 -6.299 -0.588 1.00 20.29 103 LEU B C 1
ATOM 1721 O O . LEU B 1 103 ? -14.537 -5.502 0.323 1.00 17.75 103 LEU B O 1
ATOM 1726 N N . TRP B 1 104 ? -15.083 -6.468 -1.644 1.00 16.78 104 TRP B N 1
ATOM 1727 C CA . TRP B 1 104 ? -16.316 -5.710 -1.817 1.00 23.14 104 TRP B CA 1
ATOM 1728 C C . TRP B 1 104 ? -17.558 -6.548 -1.557 1.00 25.45 104 TRP B C 1
ATOM 1729 O O . TRP B 1 104 ? -17.714 -7.622 -2.123 1.00 18.66 104 TRP B O 1
ATOM 1740 N N . GLU B 1 105 ? -18.429 -6.056 -0.686 1.00 20.35 105 GLU B N 1
ATOM 1741 C CA . GLU B 1 105 ? -19.681 -6.739 -0.401 1.00 30.40 105 GLU B CA 1
ATOM 1742 C C . GLU B 1 105 ? -20.639 -6.005 -1.322 1.00 31.58 105 GLU B C 1
ATOM 1743 O O . GLU B 1 105 ? -21.218 -4.987 -0.949 1.00 33.15 105 GLU B O 1
ATOM 1749 N N . GLY B 1 106 ? -20.796 -6.529 -2.533 1.00 32.04 106 GLY B N 1
ATOM 1750 C CA . GLY B 1 106 ? -21.619 -5.857 -3.517 1.00 28.08 106 GLY B CA 1
ATOM 1751 C C . GLY B 1 106 ? -20.631 -4.882 -4.138 1.00 31.36 106 GLY B C 1
ATOM 1752 O O . GLY B 1 106 ? -19.431 -5.026 -3.932 1.00 34.64 106 GLY B O 1
ATOM 1753 N N . LYS B 1 107 ? -21.097 -3.884 -4.874 1.00 32.69 107 LYS B N 1
ATOM 1754 C CA . LYS B 1 107 ? -20.177 -2.937 -5.494 1.00 35.15 107 LYS B CA 1
ATOM 1755 C C . LYS B 1 107 ? -20.022 -1.594 -4.770 1.00 35.38 107 LYS B C 1
ATOM 1756 O O . LYS B 1 107 ? -19.140 -0.811 -5.109 1.00 38.22 107 LYS B O 1
ATOM 1762 N N . ASP B 1 108 ? -20.849 -1.328 -3.767 1.00 36.92 108 ASP B N 1
ATOM 1763 C CA . ASP B 1 108 ? -20.791 -0.035 -3.080 1.00 43.19 108 ASP B CA 1
ATOM 1764 C C . ASP B 1 108 ? -20.081 0.039 -1.729 1.00 39.76 108 ASP B C 1
ATOM 1765 O O . ASP B 1 108 ? -19.854 1.134 -1.209 1.00 34.37 108 ASP B O 1
ATOM 1770 N N . ASN B 1 109 ? -19.737 -1.110 -1.159 1.00 30.14 109 ASN B N 1
ATOM 1771 C CA . ASN B 1 109 ? -19.094 -1.137 0.148 1.00 26.12 109 ASN B CA 1
ATOM 1772 C C . ASN B 1 109 ? -17.990 -2.178 0.187 1.00 29.44 109 ASN B C 1
ATOM 1773 O O . ASN B 1 109 ? -18.190 -3.332 -0.203 1.00 25.71 109 ASN B O 1
ATOM 1778 N N . GLY B 1 110 ? -16.819 -1.772 0.659 1.00 26.72 110 GLY B N 1
ATOM 1779 C CA . GLY B 1 110 ? -15.718 -2.708 0.725 1.00 29.99 110 GLY B CA 1
ATOM 1780 C C . GLY B 1 110 ? -14.718 -2.412 1.817 1.00 26.92 110 GLY B C 1
ATOM 1781 O O . GLY B 1 110 ? -14.806 -1.398 2.513 1.00 23.70 110 GLY B O 1
ATOM 1782 N N . VAL B 1 111 ? -13.768 -3.329 1.959 1.00 26.05 111 VAL B N 1
ATOM 1783 C CA . VAL B 1 111 ? -12.698 -3.224 2.936 1.00 21.34 111 VAL B CA 1
ATOM 1784 C C . VAL B 1 111 ? -11.381 -3.354 2.192 1.00 24.50 111 VAL B C 1
ATOM 1785 O O . VAL B 1 111 ? -11.242 -4.174 1.284 1.00 20.92 111 VAL B O 1
ATOM 1789 N N . GLU B 1 112 ? -10.412 -2.541 2.581 1.00 21.78 112 GLU B N 1
ATOM 1790 C CA . GLU B 1 112 ? -9.099 -2.588 1.961 1.00 24.35 112 GLU B CA 1
ATOM 1791 C C . GLU B 1 112 ? -8.042 -2.837 3.033 1.00 22.29 112 GLU B C 1
ATOM 1792 O O . GLU B 1 112 ? -7.970 -2.103 4.017 1.00 25.60 112 GLU B O 1
ATOM 1798 N N . LEU B 1 113 ? -7.249 -3.887 2.847 1.00 22.96 113 LEU B N 1
ATOM 1799 C CA . LEU B 1 113 ? -6.170 -4.229 3.771 1.00 27.00 113 LEU B CA 1
ATOM 1800 C C . LEU B 1 113 ? -4.886 -4.032 2.984 1.00 27.23 113 LEU B C 1
ATOM 1801 O O . LEU B 1 113 ? -4.767 -4.506 1.854 1.00 27.12 113 LEU B O 1
ATOM 1806 N N . GLU B 1 114 ? -3.926 -3.332 3.574 1.00 26.63 114 GLU B N 1
ATOM 1807 C CA . GLU B 1 114 ? -2.674 -3.062 2.890 1.00 29.01 114 GLU B CA 1
ATOM 1808 C C . GLU B 1 114 ? -1.453 -3.305 3.768 1.00 29.45 114 GLU B C 1
ATOM 1809 O O . GLU B 1 114 ? -1.424 -2.939 4.945 1.00 26.43 114 GLU B O 1
ATOM 1815 N N . TRP B 1 115 ? -0.437 -3.917 3.175 1.00 29.06 115 TRP B N 1
ATOM 1816 C CA . TRP B 1 115 ? 0.794 -4.225 3.886 1.00 27.81 115 TRP B CA 1
ATOM 1817 C C . TRP B 1 115 ? 1.982 -3.494 3.265 1.00 29.19 115 TRP B C 1
ATOM 1818 O O . TRP B 1 115 ? 1.787 -2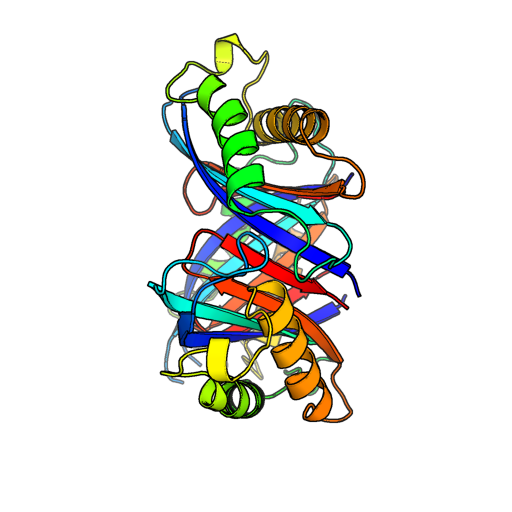.803 2.241 1.00 34.20 115 TRP B O 1
ATOM 1830 N N . MET C 1 1 ? -0.620 16.011 2.405 1.00 37.90 1 MET C N 1
ATOM 1831 C CA . MET C 1 1 ? -1.656 15.449 1.498 1.00 32.64 1 MET C CA 1
ATOM 1832 C C . MET C 1 1 ? -1.152 15.406 0.063 1.00 38.70 1 MET C C 1
ATOM 1833 O O . MET C 1 1 ? -0.489 16.335 -0.398 1.00 40.70 1 MET C O 1
ATOM 1838 N N . LYS C 1 2 ? -1.463 14.324 -0.641 1.00 31.63 2 LYS C N 1
ATOM 1839 C CA . LYS C 1 2 ? -1.050 14.203 -2.028 1.00 32.43 2 LYS C CA 1
ATOM 1840 C C . LYS C 1 2 ? -2.275 14.299 -2.921 1.00 34.79 2 LYS C C 1
ATOM 1841 O O . LYS C 1 2 ? -3.382 13.932 -2.513 1.00 32.39 2 LYS C O 1
ATOM 1847 N N . SER C 1 3 ? -2.087 14.827 -4.127 1.00 24.56 3 SER C N 1
ATOM 1848 C CA . SER C 1 3 ? -3.193 14.971 -5.055 1.00 24.65 3 SER C CA 1
ATOM 1849 C C . SER C 1 3 ? -2.805 14.510 -6.449 1.00 31.59 3 SER C C 1
ATOM 1850 O O . SER C 1 3 ? -1.702 14.776 -6.928 1.00 29.89 3 SER C O 1
ATOM 1853 N N . ARG C 1 4 ? -3.727 13.807 -7.093 1.00 29.45 4 ARG C N 1
ATOM 1854 C CA . ARG C 1 4 ? -3.491 13.282 -8.422 1.00 28.04 4 ARG C CA 1
ATOM 1855 C C . ARG C 1 4 ? -4.745 13.336 -9.271 1.00 31.86 4 ARG C C 1
ATOM 1856 O O . ARG C 1 4 ? -5.866 13.372 -8.756 1.00 29.81 4 ARG C O 1
ATOM 1864 N N . ILE C 1 5 ? -4.554 13.370 -10.580 1.00 27.64 5 ILE C N 1
ATOM 1865 C CA . ILE C 1 5 ? -5.693 13.328 -11.472 1.00 31.83 5 ILE C CA 1
ATOM 1866 C C . ILE C 1 5 ? -5.534 11.974 -12.130 1.00 27.63 5 ILE C C 1
ATOM 1867 O O . ILE C 1 5 ? -4.413 11.488 -12.286 1.00 27.08 5 ILE C O 1
ATOM 1872 N N . ILE C 1 6 ? -6.648 11.355 -12.492 1.00 27.18 6 ILE C N 1
ATOM 1873 C CA . ILE C 1 6 ? -6.610 10.041 -13.112 1.00 29.29 6 ILE C CA 1
ATOM 1874 C C . ILE C 1 6 ? -7.383 10.001 -14.421 1.00 29.14 6 ILE C C 1
ATOM 1875 O O . ILE C 1 6 ? -8.468 10.576 -14.539 1.00 29.80 6 ILE C O 1
ATOM 1880 N N . VAL C 1 7 ? -6.813 9.322 -15.405 1.00 26.02 7 VAL C N 1
ATOM 1881 C CA . VAL C 1 7 ? -7.475 9.164 -16.688 1.00 28.13 7 VAL C CA 1
ATOM 1882 C C . VAL C 1 7 ? -7.487 7.679 -17.014 1.00 26.28 7 VAL C C 1
ATOM 1883 O O . VAL C 1 7 ? -6.524 6.965 -16.741 1.00 25.65 7 VAL C O 1
ATOM 1887 N N . ARG C 1 8 ? -8.603 7.218 -17.563 1.00 25.98 8 ARG C N 1
ATOM 1888 C CA . ARG C 1 8 ? -8.770 5.826 -17.945 1.00 33.60 8 ARG C CA 1
ATOM 1889 C C . ARG C 1 8 ? -9.046 5.765 -19.444 1.00 31.88 8 ARG C C 1
ATOM 1890 O O . ARG C 1 8 ? -9.748 6.605 -19.991 1.00 27.92 8 ARG C O 1
ATOM 1898 N N . THR C 1 9 ? -8.477 4.771 -20.104 1.00 26.72 9 THR C N 1
ATOM 1899 C CA . THR C 1 9 ? -8.680 4.617 -21.527 1.00 28.38 9 THR C CA 1
ATOM 1900 C C . THR C 1 9 ? -8.550 3.144 -21.847 1.00 27.82 9 THR C C 1
ATOM 1901 O O . THR C 1 9 ? -8.147 2.345 -21.003 1.00 28.95 9 THR C O 1
ATOM 1905 N N . SER C 1 10 ? -8.892 2.778 -23.069 1.00 23.69 10 SER C N 1
ATOM 1906 C CA . SER C 1 10 ? -8.829 1.389 -23.455 1.00 29.27 10 SER C CA 1
ATOM 1907 C C . SER C 1 10 ? -8.397 1.242 -24.893 1.00 30.02 10 SER C C 1
ATOM 1908 O O . SER C 1 10 ? -8.569 2.153 -25.693 1.00 29.50 10 SER C O 1
ATOM 1911 N N . PHE C 1 11 ? -7.821 0.089 -25.205 1.00 29.52 11 PHE C N 1
ATOM 1912 C CA . PHE C 1 11 ? -7.392 -0.210 -26.554 1.00 30.30 11 PHE C CA 1
ATOM 1913 C C . PHE C 1 11 ? -7.381 -1.723 -26.717 1.00 32.26 11 PHE C C 1
ATOM 1914 O O . PHE C 1 11 ? -7.361 -2.456 -25.733 1.00 30.15 11 PHE C O 1
ATOM 1922 N N . ASP C 1 12 ? -7.438 -2.189 -27.957 1.00 29.65 12 ASP C N 1
ATOM 1923 C CA . ASP C 1 12 ? -7.422 -3.617 -28.228 1.00 28.68 12 ASP C CA 1
ATOM 1924 C C . ASP C 1 12 ? -6.075 -3.951 -28.839 1.00 32.95 12 ASP C C 1
ATOM 1925 O O . ASP C 1 12 ? -5.551 -3.194 -29.655 1.00 30.28 12 ASP C O 1
ATOM 1930 N N . ALA C 1 13 ? -5.507 -5.079 -28.435 1.00 30.87 13 ALA C N 1
ATOM 1931 C CA . ALA C 1 13 ? -4.211 -5.493 -28.947 1.00 32.70 13 ALA C CA 1
ATOM 1932 C C . ALA C 1 13 ? -4.091 -7.003 -28.824 1.00 35.66 13 ALA C C 1
ATOM 1933 O O . ALA C 1 13 ? -4.823 -7.625 -28.057 1.00 37.52 13 ALA C O 1
ATOM 1935 N N . ALA C 1 14 ? -3.164 -7.588 -29.576 1.00 34.58 14 ALA C N 1
ATOM 1936 C CA . ALA C 1 14 ? -2.975 -9.034 -29.566 1.00 39.67 14 ALA C CA 1
ATOM 1937 C C . ALA C 1 14 ? -1.551 -9.412 -29.187 1.00 41.00 14 ALA C C 1
ATOM 1938 O O . ALA C 1 14 ? -0.615 -8.643 -29.415 1.00 39.45 14 ALA C O 1
ATOM 1940 N N . HIS C 1 15 ? -1.400 -10.598 -28.606 1.00 43.06 15 HIS C N 1
ATOM 1941 C CA . HIS C 1 15 ? -0.090 -11.103 -28.205 1.00 52.22 15 HIS C CA 1
ATOM 1942 C C . HIS C 1 15 ? -0.191 -12.528 -27.667 1.00 54.88 15 HIS C C 1
ATOM 1943 O O . HIS C 1 15 ? 0.753 -13.309 -27.776 1.00 61.63 15 HIS C O 1
ATOM 1950 N N . VAL C 1 26 ? -0.351 -15.132 -29.798 1.00 84.37 26 VAL C N 1
ATOM 1951 C CA . VAL C 1 26 ? -1.308 -14.127 -30.244 1.00 83.70 26 VAL C CA 1
ATOM 1952 C C . VAL C 1 26 ? -2.741 -14.576 -29.979 1.00 82.92 26 VAL C C 1
ATOM 1953 O O . VAL C 1 26 ? -3.132 -15.686 -30.345 1.00 84.57 26 VAL C O 1
ATOM 1957 N N . HIS C 1 27 ? -3.519 -13.710 -29.337 1.00 81.20 27 HIS C N 1
ATOM 1958 C CA . HIS C 1 27 ? -4.907 -14.022 -29.023 1.00 76.22 27 HIS C CA 1
ATOM 1959 C C . HIS C 1 27 ? -5.803 -12.796 -29.183 1.00 70.95 27 HIS C C 1
ATOM 1960 O O . HIS C 1 27 ? -6.882 -12.881 -29.771 1.00 70.57 27 HIS C O 1
ATOM 1967 N N . GLY C 1 28 ? -5.352 -11.659 -28.662 1.00 65.07 28 GLY C N 1
ATOM 1968 C CA . GLY C 1 28 ? -6.137 -10.440 -28.763 1.00 56.67 28 GLY C CA 1
ATOM 1969 C C . GLY C 1 28 ? -6.934 -10.177 -27.499 1.00 51.93 28 GLY C C 1
ATOM 1970 O O . GLY C 1 28 ? -7.675 -11.044 -27.031 1.00 48.15 28 GLY C O 1
ATOM 1971 N N . HIS C 1 29 ? -6.788 -8.978 -26.944 1.00 45.99 29 HIS C N 1
ATOM 1972 C CA . HIS C 1 29 ? -7.490 -8.613 -25.718 1.00 41.61 29 HIS C CA 1
ATOM 1973 C C . HIS C 1 29 ? -7.842 -7.131 -25.681 1.00 37.33 29 HIS C C 1
ATOM 1974 O O . HIS C 1 29 ? -7.296 -6.322 -26.431 1.00 33.55 29 HIS C O 1
ATOM 1981 N N . THR C 1 30 ? -8.764 -6.779 -24.796 1.00 33.50 30 THR C N 1
ATOM 1982 C CA . THR C 1 30 ? -9.098 -5.381 -24.607 1.00 35.34 30 THR C CA 1
ATOM 1983 C C . THR C 1 30 ? -8.292 -5.002 -23.375 1.00 32.51 30 THR C C 1
ATOM 1984 O O . THR C 1 30 ? -8.391 -5.659 -22.338 1.00 26.66 30 THR C O 1
ATOM 1988 N N . PHE C 1 31 ? -7.461 -3.976 -23.513 1.00 31.12 31 PHE C N 1
ATOM 1989 C CA . PHE C 1 31 ? -6.629 -3.497 -22.422 1.00 26.69 31 PHE C CA 1
ATOM 1990 C C . PHE C 1 31 ? -7.261 -2.260 -21.809 1.00 30.75 31 PHE C C 1
ATOM 1991 O O . PHE C 1 31 ? -7.728 -1.372 -22.521 1.00 28.47 31 PHE C O 1
ATOM 1999 N N . PHE C 1 32 ? -7.291 -2.214 -20.483 1.00 24.60 32 PHE C N 1
ATOM 2000 C CA . PHE C 1 32 ? -7.850 -1.071 -19.782 1.00 23.20 32 PHE C CA 1
ATOM 2001 C C . PHE C 1 32 ? -6.696 -0.415 -19.041 1.00 26.19 32 PHE C C 1
ATOM 2002 O O . PHE C 1 32 ? -6.050 -1.037 -18.192 1.00 25.85 32 PHE C O 1
ATOM 2010 N N . LEU C 1 33 ? -6.435 0.840 -19.386 1.00 21.86 33 LEU C N 1
ATOM 2011 C CA . LEU C 1 33 ? -5.337 1.592 -18.809 1.00 21.85 33 LEU C CA 1
ATOM 2012 C C . LEU C 1 33 ? -5.791 2.708 -17.891 1.00 21.96 33 LEU C C 1
ATOM 2013 O O . LEU C 1 33 ? -6.707 3.463 -18.216 1.00 27.27 33 LEU C O 1
ATOM 2018 N N . GLU C 1 34 ? -5.134 2.802 -16.743 1.00 19.69 34 GLU C N 1
ATOM 2019 C CA . GLU C 1 34 ? -5.415 3.845 -15.769 1.00 24.26 34 GLU C CA 1
ATOM 2020 C C . GLU C 1 34 ? -4.077 4.502 -15.484 1.00 24.02 34 GLU C C 1
ATOM 2021 O O . GLU C 1 34 ? -3.107 3.817 -15.153 1.00 24.47 34 GLU C O 1
ATOM 2027 N N . VAL C 1 35 ? -4.030 5.823 -15.628 1.00 24.55 35 VAL C N 1
ATOM 2028 C CA . VAL C 1 35 ? -2.812 6.594 -15.394 1.00 23.68 35 VAL C CA 1
ATOM 2029 C C . VAL C 1 35 ? -3.052 7.658 -14.325 1.00 25.57 35 VAL C C 1
ATOM 2030 O O . VAL C 1 35 ? -3.983 8.453 -14.424 1.00 27.86 35 VAL C O 1
ATOM 2034 N N . ALA C 1 36 ? -2.222 7.655 -13.288 1.00 23.49 36 ALA C N 1
ATOM 2035 C CA . ALA C 1 36 ? -2.345 8.638 -12.220 1.00 25.66 36 ALA C CA 1
ATOM 2036 C C . ALA C 1 36 ? -1.155 9.582 -12.276 1.00 27.58 36 ALA C C 1
ATOM 2037 O O . ALA C 1 36 ? -0.001 9.145 -12.297 1.00 26.50 36 ALA C O 1
ATOM 2039 N N . ILE C 1 37 ? -1.450 10.878 -12.312 1.00 27.83 37 ILE C N 1
ATOM 2040 C CA . ILE C 1 37 ? -0.430 11.916 -12.365 1.00 24.64 37 ILE C CA 1
ATOM 2041 C C . ILE C 1 37 ? -0.472 12.706 -11.058 1.00 26.19 37 ILE C C 1
ATOM 2042 O O . ILE C 1 37 ? -1.540 13.119 -10.607 1.00 26.90 37 ILE C O 1
ATOM 2047 N N . GLU C 1 38 ? 0.687 12.910 -10.447 1.00 27.32 38 GLU C N 1
ATOM 2048 C CA . GLU C 1 38 ? 0.744 13.637 -9.186 1.00 30.39 38 GLU C CA 1
ATOM 2049 C C . GLU C 1 38 ? 1.337 15.036 -9.317 1.00 31.48 38 GLU C C 1
ATOM 2050 O O . GLU C 1 38 ? 2.333 15.247 -10.008 1.00 33.10 38 GLU C O 1
ATOM 2056 N N . GLY C 1 39 ? 0.717 15.990 -8.634 1.00 36.52 39 GLY C N 1
ATOM 2057 C CA . GLY C 1 39 ? 1.199 17.354 -8.681 1.00 34.47 39 GLY C CA 1
ATOM 2058 C C . GLY C 1 39 ? 0.513 18.177 -7.619 1.00 36.76 39 GLY C C 1
ATOM 2059 O O . GLY C 1 39 ? -0.260 17.653 -6.818 1.00 32.13 39 GLY C O 1
ATOM 2060 N N . GLU C 1 40 ? 0.801 19.471 -7.618 1.00 33.23 40 GLU C N 1
ATOM 2061 C CA . GLU C 1 40 ? 0.220 20.397 -6.662 1.00 35.62 40 GLU C CA 1
ATOM 2062 C C . GLU C 1 40 ? -1.056 20.975 -7.251 1.00 38.31 40 GLU C C 1
ATOM 2063 O O . GLU C 1 40 ? -1.115 21.272 -8.442 1.00 41.50 40 GLU C O 1
ATOM 2069 N N . ILE C 1 41 ? -2.090 21.118 -6.433 1.00 38.99 41 ILE C N 1
ATOM 2070 C CA . ILE C 1 41 ? -3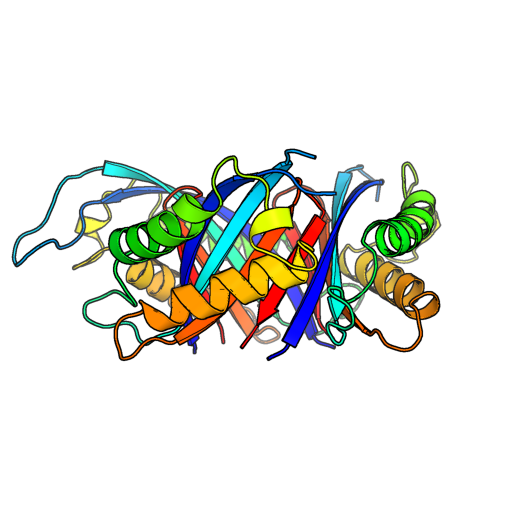.322 21.711 -6.925 1.00 42.74 41 ILE C CA 1
ATOM 2071 C C . ILE C 1 41 ? -3.052 23.214 -6.940 1.00 47.70 41 ILE C C 1
ATOM 2072 O O . ILE C 1 41 ? -2.771 23.816 -5.905 1.00 47.95 41 ILE C O 1
ATOM 2077 N N . LYS C 1 42 ? -3.108 23.808 -8.124 1.00 48.66 42 LYS C N 1
ATOM 2078 C CA . LYS C 1 42 ? -2.848 25.231 -8.272 1.00 55.52 42 LYS C CA 1
ATOM 2079 C C . LYS C 1 42 ? -3.837 25.834 -9.256 1.00 57.59 42 LYS C C 1
ATOM 2080 O O . LYS C 1 42 ? -3.885 25.440 -10.423 1.00 55.66 42 LYS C O 1
ATOM 2086 N N . ASN C 1 43 ? -4.630 26.784 -8.770 1.00 55.98 43 ASN C N 1
ATOM 2087 C CA . ASN C 1 43 ? -5.637 27.445 -9.591 1.00 59.03 43 ASN C CA 1
ATOM 2088 C C . ASN C 1 43 ? -6.845 26.538 -9.795 1.00 57.69 43 ASN C C 1
ATOM 2089 O O . ASN C 1 43 ? -7.587 26.677 -10.768 1.00 57.71 43 ASN C O 1
ATOM 2094 N N . GLY C 1 44 ? -7.035 25.601 -8.873 1.00 55.54 44 GLY C N 1
ATOM 2095 C CA . GLY C 1 44 ? -8.167 24.700 -8.973 1.00 53.06 44 GLY C CA 1
ATOM 2096 C C . GLY C 1 44 ? -7.867 23.360 -9.615 1.00 50.84 44 GLY C C 1
ATOM 2097 O O . GLY C 1 44 ? -8.741 22.497 -9.670 1.00 51.83 44 GLY C O 1
ATOM 2098 N N . TYR C 1 45 ? -6.646 23.164 -10.102 1.00 46.56 45 TYR C N 1
ATOM 2099 C CA . TYR C 1 45 ? -6.326 21.888 -10.723 1.00 48.82 45 TYR C CA 1
ATOM 2100 C C . TYR C 1 45 ? -4.844 21.536 -10.779 1.00 46.00 45 TYR C C 1
ATOM 2101 O O . TYR C 1 45 ? -3.973 22.393 -10.637 1.00 39.72 45 TYR C O 1
ATOM 2110 N N . VAL C 1 46 ? -4.583 20.250 -10.985 1.00 40.74 46 VAL C N 1
ATOM 2111 C CA . VAL C 1 46 ? -3.235 19.713 -11.071 1.00 37.27 46 VAL C CA 1
ATOM 2112 C C . VAL C 1 46 ? -2.734 19.775 -12.507 1.00 36.86 46 VAL C C 1
ATOM 2113 O O . VAL C 1 46 ? -1.577 20.106 -12.763 1.00 36.65 46 VAL C O 1
ATOM 2117 N N . MET C 1 47 ? -3.626 19.447 -13.437 1.00 40.21 47 MET C N 1
ATOM 2118 C CA . MET C 1 47 ? -3.320 19.421 -14.866 1.00 42.46 47 MET C CA 1
ATOM 2119 C C . MET C 1 47 ? -4.678 19.235 -15.528 1.00 40.55 47 MET C C 1
ATOM 2120 O O . MET C 1 47 ? -5.568 18.632 -14.929 1.00 40.05 47 MET C O 1
ATOM 2125 N N . ASP C 1 48 ? -4.865 19.752 -16.739 1.00 42.58 48 ASP C N 1
ATOM 2126 C CA . ASP C 1 48 ? -6.166 19.587 -17.379 1.00 46.27 48 ASP C CA 1
ATOM 2127 C C . ASP C 1 48 ? -6.309 18.185 -17.952 1.00 42.43 48 ASP C C 1
ATOM 2128 O O . ASP C 1 48 ? -5.435 17.693 -18.661 1.00 45.02 48 ASP C O 1
ATOM 2133 N N . PHE C 1 49 ? -7.423 17.544 -17.618 1.00 46.13 49 PHE C N 1
ATOM 2134 C CA . PHE C 1 49 ? -7.714 16.187 -18.063 1.00 48.38 49 PHE C CA 1
ATOM 2135 C C . PHE C 1 49 ? -7.464 15.930 -19.546 1.00 47.44 49 PHE C C 1
ATOM 2136 O O . PHE C 1 49 ? -6.888 14.909 -19.909 1.00 44.87 49 PHE C O 1
ATOM 2144 N N . LEU C 1 50 ? -7.899 16.856 -20.397 1.00 50.26 50 LEU C N 1
ATOM 2145 C CA . LEU C 1 50 ? -7.740 16.706 -21.844 1.00 50.09 50 LEU C CA 1
ATOM 2146 C C . LEU C 1 50 ? -6.282 16.611 -22.292 1.00 43.79 50 LEU C C 1
ATOM 2147 O O . LEU C 1 50 ? -5.944 15.792 -23.141 1.00 43.32 50 LEU C O 1
ATOM 2152 N N . GLU C 1 51 ? -5.427 17.456 -21.727 1.00 41.87 51 GLU C N 1
ATOM 2153 C CA . GLU C 1 51 ? -4.014 17.455 -22.079 1.00 43.81 51 GLU C CA 1
ATOM 2154 C C . GLU C 1 51 ? -3.392 16.112 -21.720 1.00 39.67 51 GLU C C 1
ATOM 2155 O O . GLU C 1 51 ? -2.594 15.557 -22.478 1.00 39.22 51 GLU C O 1
ATOM 2161 N N . LEU C 1 52 ? -3.758 15.602 -20.550 1.00 38.69 52 LEU C N 1
ATOM 2162 C CA . LEU C 1 52 ? -3.245 14.321 -20.089 1.00 35.71 52 LEU C CA 1
ATOM 2163 C C . LEU C 1 52 ? -3.768 13.210 -20.992 1.00 29.94 52 LEU C C 1
ATOM 2164 O O . LEU C 1 52 ? -3.000 12.378 -21.476 1.00 31.56 52 LEU C O 1
ATOM 2169 N N . ARG C 1 53 ? -5.077 13.209 -21.225 1.00 33.07 53 ARG C N 1
ATOM 2170 C CA . ARG C 1 53 ? -5.703 12.193 -22.064 1.00 37.90 53 ARG C CA 1
ATOM 2171 C C . ARG C 1 53 ? -5.073 12.155 -23.453 1.00 36.55 53 ARG C C 1
ATOM 2172 O O . ARG C 1 53 ? -4.845 11.084 -24.009 1.00 33.60 53 ARG C O 1
ATOM 2180 N N . LYS C 1 54 ? -4.786 13.330 -24.003 1.00 36.29 54 LYS C N 1
ATOM 2181 C CA . LYS C 1 54 ? -4.166 13.437 -25.322 1.00 41.12 54 LYS C CA 1
ATOM 2182 C C . LYS C 1 54 ? -2.777 12.795 -25.306 1.00 36.59 54 LYS C C 1
ATOM 2183 O O . LYS C 1 54 ? -2.382 12.113 -26.250 1.00 35.05 54 LYS C O 1
ATOM 2189 N N . ILE C 1 55 ? -2.032 13.023 -24.232 1.00 32.25 55 ILE C N 1
ATOM 2190 C CA . ILE C 1 55 ? -0.699 12.449 -24.107 1.00 34.58 55 ILE C CA 1
ATOM 2191 C C . ILE C 1 55 ? -0.776 10.922 -24.046 1.00 30.97 55 ILE C C 1
ATOM 2192 O O . ILE C 1 55 ? -0.038 10.224 -24.737 1.00 31.41 55 ILE C O 1
ATOM 2197 N N . VAL C 1 56 ? -1.683 10.412 -23.220 1.00 30.45 56 VAL C N 1
ATOM 2198 C CA . VAL C 1 56 ? -1.849 8.974 -23.053 1.00 26.12 56 VAL C CA 1
ATOM 2199 C C . VAL C 1 56 ? -2.346 8.289 -24.321 1.00 27.55 56 VAL C C 1
ATOM 2200 O O . VAL C 1 56 ? -1.793 7.273 -24.740 1.00 29.07 56 VAL C O 1
ATOM 2204 N N . GLU C 1 57 ? -3.382 8.845 -24.941 1.00 30.32 57 GLU C N 1
ATOM 2205 C CA . GLU C 1 57 ? -3.939 8.226 -26.140 1.00 36.61 57 GLU C CA 1
ATOM 2206 C C . GLU C 1 57 ? -3.022 8.324 -27.354 1.00 34.21 57 GLU C C 1
ATOM 2207 O O . GLU C 1 57 ? -3.092 7.492 -28.257 1.00 33.78 57 GLU C O 1
ATOM 2213 N N . GLU C 1 58 ? -2.156 9.334 -27.370 1.00 32.05 58 GLU C N 1
ATOM 2214 C CA . GLU C 1 58 ? -1.196 9.482 -28.454 1.00 36.72 58 GLU C CA 1
ATOM 2215 C C . GLU C 1 58 ? -0.214 8.321 -28.354 1.00 37.30 58 GLU C C 1
ATOM 2216 O O . GLU C 1 58 ? 0.414 7.921 -29.336 1.00 32.44 58 GLU C O 1
ATOM 2222 N N . ILE C 1 59 ? -0.086 7.788 -27.145 1.00 34.48 59 ILE C N 1
ATOM 2223 C CA . ILE C 1 59 ? 0.803 6.668 -26.890 1.00 31.60 59 ILE C CA 1
ATOM 2224 C C . ILE C 1 59 ? 0.080 5.350 -27.135 1.00 28.42 59 ILE C C 1
ATOM 2225 O O . ILE C 1 59 ? 0.614 4.450 -27.781 1.00 27.03 59 ILE C O 1
ATOM 2230 N N . THR C 1 60 ? -1.142 5.241 -26.625 1.00 29.03 60 THR C N 1
ATOM 2231 C CA . THR C 1 60 ? -1.895 4.010 -26.788 1.00 28.08 60 THR C CA 1
ATOM 2232 C C . THR C 1 60 ? -2.302 3.729 -28.235 1.00 29.07 60 THR C C 1
ATOM 2233 O O . THR C 1 60 ? -2.462 2.569 -28.610 1.00 22.61 60 THR C O 1
ATOM 2237 N N . LYS C 1 61 ? -2.465 4.771 -29.049 1.00 25.48 61 LYS C N 1
ATOM 2238 C CA . LYS C 1 61 ? -2.858 4.563 -30.444 1.00 32.02 61 LYS C CA 1
ATOM 2239 C C . LYS C 1 61 ? -1.838 3.735 -31.216 1.00 29.12 61 LYS C C 1
ATOM 2240 O O . LYS C 1 61 ? -2.179 3.095 -32.207 1.00 35.31 61 LYS C O 1
ATOM 2246 N N . GLU C 1 62 ? -0.589 3.738 -30.761 1.00 31.83 62 GLU C N 1
ATOM 2247 C CA . GLU C 1 62 ? 0.456 2.957 -31.418 1.00 30.97 62 GLU C CA 1
ATOM 2248 C C . GLU C 1 62 ? 0.282 1.451 -31.197 1.00 32.13 62 GLU C C 1
ATOM 2249 O O . GLU C 1 62 ? 0.750 0.642 -31.997 1.00 29.78 62 GLU C O 1
ATOM 2255 N N . LEU C 1 63 ? -0.408 1.075 -30.123 1.00 32.60 63 LEU C N 1
ATOM 2256 C CA . LEU C 1 63 ? -0.611 -0.340 -29.805 1.00 29.40 63 LEU C CA 1
ATOM 2257 C C . LEU C 1 63 ? -1.972 -0.838 -30.257 1.00 20.08 63 LEU C C 1
ATOM 2258 O O . LEU C 1 63 ? -2.156 -2.026 -30.519 1.00 24.10 63 LEU C O 1
ATOM 2263 N N . ASP C 1 64 ? -2.920 0.085 -30.347 1.00 25.89 64 ASP C N 1
ATOM 2264 C CA . ASP C 1 64 ? -4.295 -0.225 -30.724 1.00 28.54 64 ASP C CA 1
ATOM 2265 C C . ASP C 1 64 ? -4.409 -0.953 -32.073 1.00 30.57 64 ASP C C 1
ATOM 2266 O O . ASP C 1 64 ? -3.977 -0.440 -33.107 1.00 26.06 64 ASP C O 1
ATOM 2271 N N . HIS C 1 65 ? -4.975 -2.160 -32.035 1.00 25.93 65 HIS C N 1
ATOM 2272 C CA . HIS C 1 65 ? -5.172 -3.008 -33.212 1.00 29.48 65 HIS C CA 1
ATOM 2273 C C . HIS C 1 65 ? -3.878 -3.598 -33.762 1.00 30.65 65 HIS C C 1
ATOM 2274 O O . HIS C 1 65 ? -3.821 -3.991 -34.925 1.00 30.66 65 HIS C O 1
ATOM 2281 N N . ARG C 1 66 ? -2.846 -3.670 -32.929 1.00 27.18 66 ARG C N 1
ATOM 2282 C CA . ARG C 1 66 ? -1.562 -4.213 -33.363 1.00 30.22 66 ARG C CA 1
ATOM 2283 C C . ARG C 1 66 ? -1.236 -5.545 -32.703 1.00 36.18 66 ARG C C 1
ATOM 2284 O O . ARG C 1 66 ? -1.875 -5.946 -31.724 1.00 34.58 66 ARG C O 1
ATOM 2292 N N . ASN C 1 67 ? -0.243 -6.229 -33.263 1.00 34.08 67 ASN C N 1
ATOM 2293 C CA . ASN C 1 67 ? 0.238 -7.487 -32.710 1.00 37.75 67 ASN C CA 1
ATOM 2294 C C . ASN C 1 67 ? 1.441 -7.060 -31.873 1.00 37.89 67 ASN C C 1
ATOM 2295 O O . ASN C 1 67 ? 2.494 -6.740 -32.418 1.00 36.61 67 ASN C O 1
ATOM 2300 N N . LEU C 1 68 ? 1.281 -7.037 -30.555 1.00 37.62 68 LEU C N 1
ATOM 2301 C CA . LEU C 1 68 ? 2.354 -6.611 -29.662 1.00 36.12 68 LEU C CA 1
ATOM 2302 C C . LEU C 1 68 ? 3.654 -7.396 -29.847 1.00 41.75 68 LEU C C 1
ATOM 2303 O O . LEU C 1 68 ? 4.736 -6.905 -29.519 1.00 41.39 68 LEU C O 1
ATOM 2308 N N . ASN C 1 69 ? 3.555 -8.607 -30.384 1.00 42.45 69 ASN C N 1
ATOM 2309 C CA . ASN C 1 69 ? 4.745 -9.419 -30.597 1.00 45.17 69 ASN C CA 1
ATOM 2310 C C . ASN C 1 69 ? 5.659 -8.843 -31.678 1.00 49.35 69 ASN C C 1
ATOM 2311 O O . ASN C 1 69 ? 6.827 -9.217 -31.770 1.00 48.15 69 ASN C O 1
ATOM 2316 N N . ASN C 1 70 ? 5.137 -7.920 -32.482 1.00 47.66 70 ASN C N 1
ATOM 2317 C CA . ASN C 1 70 ? 5.933 -7.302 -33.537 1.00 50.71 70 ASN C CA 1
ATOM 2318 C C . ASN C 1 70 ? 6.575 -6.003 -33.066 1.00 50.23 70 ASN C C 1
ATOM 2319 O O . ASN C 1 70 ? 7.399 -5.417 -33.768 1.00 56.07 70 ASN C O 1
ATOM 2324 N N . ILE C 1 71 ? 6.197 -5.550 -31.878 1.00 48.23 71 ILE C N 1
ATOM 2325 C CA . ILE C 1 71 ? 6.755 -4.319 -31.334 1.00 49.45 71 ILE C CA 1
ATOM 2326 C C . ILE C 1 71 ? 7.544 -4.601 -30.058 1.00 46.53 71 ILE C C 1
ATOM 2327 O O . ILE C 1 71 ? 8.481 -3.881 -29.722 1.00 46.61 71 ILE C O 1
ATOM 2332 N N . PHE C 1 72 ? 7.164 -5.665 -29.362 1.00 44.44 72 PHE C N 1
ATOM 2333 C CA . PHE C 1 72 ? 7.821 -6.055 -28.125 1.00 43.22 72 PHE C CA 1
ATOM 2334 C C . PHE C 1 72 ? 8.508 -7.402 -28.277 1.00 43.72 72 PHE C C 1
ATOM 2335 O O . PHE C 1 72 ? 7.986 -8.306 -28.931 1.00 45.52 72 PHE C O 1
ATOM 2343 N N . GLU C 1 73 ? 9.681 -7.528 -27.668 1.00 40.05 73 GLU C N 1
ATOM 2344 C CA . GLU C 1 73 ? 10.427 -8.776 -27.695 1.00 42.08 73 GLU C CA 1
ATOM 2345 C C . GLU C 1 73 ? 9.618 -9.774 -26.868 1.00 42.89 73 GLU C C 1
ATOM 2346 O O . GLU C 1 73 ? 9.398 -10.915 -27.280 1.00 42.31 73 GLU C O 1
ATOM 2352 N N . ASN C 1 74 ? 9.178 -9.321 -25.697 1.00 38.67 74 ASN C N 1
ATOM 2353 C CA . ASN C 1 74 ? 8.377 -10.134 -24.780 1.00 40.94 74 ASN C CA 1
ATOM 2354 C C . ASN C 1 74 ? 7.235 -9.240 -24.288 1.00 35.89 74 ASN C C 1
ATOM 2355 O O . ASN C 1 74 ? 7.338 -8.607 -23.238 1.00 37.92 74 ASN C O 1
ATOM 2360 N N . PRO C 1 75 ? 6.129 -9.187 -25.047 1.00 37.41 75 PRO C N 1
ATOM 2361 C CA . PRO C 1 75 ? 4.944 -8.380 -24.746 1.00 34.29 75 PRO C CA 1
ATOM 2362 C C . PRO C 1 75 ? 4.096 -8.781 -23.541 1.00 34.64 75 PRO C C 1
ATOM 2363 O O . PRO C 1 75 ? 2.878 -8.921 -23.658 1.00 31.27 75 PRO C O 1
ATOM 2367 N N . THR C 1 76 ? 4.729 -8.957 -22.384 1.00 32.13 76 THR C N 1
ATOM 2368 C CA . THR C 1 76 ? 3.985 -9.303 -21.174 1.00 29.31 76 THR C CA 1
ATOM 2369 C C . THR C 1 76 ? 3.250 -8.040 -20.729 1.00 28.67 76 THR C C 1
ATOM 2370 O O . THR C 1 76 ? 3.636 -6.928 -21.092 1.00 27.89 76 THR C O 1
ATOM 2374 N N . THR C 1 77 ? 2.198 -8.197 -19.937 1.00 29.72 77 THR C N 1
ATOM 2375 C CA . THR C 1 77 ? 1.458 -7.031 -19.487 1.00 26.86 77 THR C CA 1
ATOM 2376 C C . THR C 1 77 ? 2.402 -6.103 -18.736 1.00 27.64 77 THR C C 1
ATOM 2377 O O . THR C 1 77 ? 2.313 -4.881 -18.857 1.00 27.77 77 THR C O 1
ATOM 2381 N N . GLU C 1 78 ? 3.325 -6.687 -17.980 1.00 25.68 78 GLU C N 1
ATOM 2382 C CA . GLU C 1 78 ? 4.297 -5.905 -17.228 1.00 27.33 78 GLU C CA 1
ATOM 2383 C C . GLU C 1 78 ? 5.179 -5.052 -18.145 1.00 25.28 78 GLU C C 1
ATOM 2384 O O . GLU C 1 78 ? 5.389 -3.874 -17.883 1.00 25.72 78 GLU C O 1
ATOM 2390 N N . ASN C 1 79 ? 5.705 -5.651 -19.209 1.00 29.40 79 ASN C N 1
ATOM 2391 C CA . ASN C 1 79 ? 6.574 -4.920 -20.133 1.00 29.21 79 ASN C CA 1
ATOM 2392 C C . ASN C 1 79 ? 5.827 -3.829 -20.896 1.00 20.57 79 ASN C C 1
ATOM 2393 O O . ASN C 1 79 ? 6.380 -2.777 -21.184 1.00 25.37 79 ASN C O 1
ATOM 2398 N N . ILE C 1 80 ? 4.564 -4.078 -21.216 1.00 29.04 80 ILE C N 1
ATOM 2399 C CA . ILE C 1 80 ? 3.768 -3.086 -21.919 1.00 25.07 80 ILE C CA 1
ATOM 2400 C C . ILE C 1 80 ? 3.540 -1.898 -20.988 1.00 30.41 80 ILE C C 1
ATOM 2401 O O . ILE C 1 80 ? 3.717 -0.748 -21.388 1.00 22.89 80 ILE C O 1
ATOM 2406 N N . ALA C 1 81 ? 3.170 -2.183 -19.739 1.00 28.29 81 ALA C N 1
ATOM 2407 C CA . ALA C 1 81 ? 2.929 -1.132 -18.759 1.00 24.67 81 ALA C CA 1
ATOM 2408 C C . ALA C 1 81 ? 4.182 -0.282 -18.576 1.00 25.25 81 ALA C C 1
ATOM 2409 O O . ALA C 1 81 ? 4.104 0.948 -18.501 1.00 25.30 81 ALA C O 1
ATOM 2411 N N . LEU C 1 82 ? 5.336 -0.939 -18.503 1.00 23.84 82 LEU C N 1
ATOM 2412 C CA . LEU C 1 82 ? 6.609 -0.239 -18.340 1.00 26.88 82 LEU C CA 1
ATOM 2413 C C . LEU C 1 82 ? 6.853 0.696 -19.519 1.00 26.79 82 LEU C C 1
ATOM 2414 O O . LEU C 1 82 ? 7.184 1.867 -19.345 1.00 26.22 82 LEU C O 1
ATOM 2419 N N . TRP C 1 83 ? 6.693 0.156 -20.722 1.00 26.77 83 TRP C N 1
ATOM 2420 C CA . TRP C 1 83 ? 6.891 0.923 -21.935 1.00 28.01 83 TRP C CA 1
ATOM 2421 C C . TRP C 1 83 ? 5.961 2.136 -21.942 1.00 32.59 83 TRP C C 1
ATOM 2422 O O . TRP C 1 83 ? 6.393 3.251 -22.221 1.00 26.48 83 TRP C O 1
ATOM 2433 N N . ILE C 1 84 ? 4.682 1.917 -21.635 1.00 29.48 84 ILE C N 1
ATOM 2434 C CA . ILE C 1 84 ? 3.720 3.013 -21.616 1.00 23.85 84 ILE C CA 1
ATOM 2435 C C . ILE C 1 84 ? 4.165 4.078 -20.625 1.00 28.40 84 ILE C C 1
ATOM 2436 O O . ILE C 1 84 ? 4.232 5.254 -20.964 1.00 30.14 84 ILE C O 1
ATOM 2441 N N . GLY C 1 85 ? 4.478 3.655 -19.403 1.00 30.26 85 GLY C N 1
ATOM 2442 C CA . GLY C 1 85 ? 4.905 4.591 -18.383 1.00 29.32 85 GLY C CA 1
ATOM 2443 C C . GLY C 1 85 ? 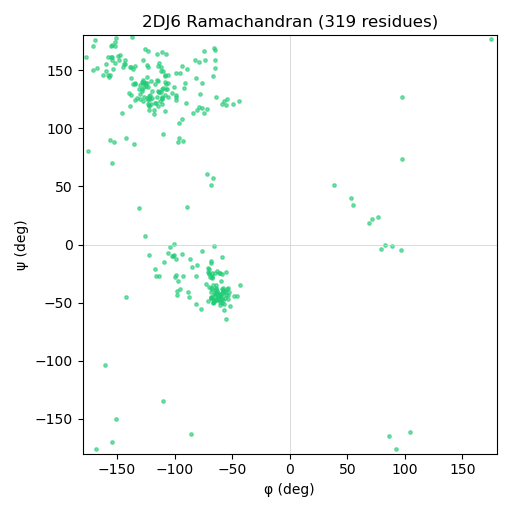6.062 5.485 -18.797 1.00 33.53 85 GLY C C 1
ATOM 2444 O O . GLY C 1 85 ? 6.053 6.685 -18.523 1.00 32.43 85 GLY C O 1
ATOM 2445 N N . GLU C 1 86 ? 7.067 4.912 -19.451 1.00 33.98 86 GLU C N 1
ATOM 2446 C CA . GLU C 1 86 ? 8.211 5.704 -19.884 1.00 39.35 86 GLU C CA 1
ATOM 2447 C C . GLU C 1 86 ? 7.838 6.704 -20.975 1.00 38.16 86 GLU C C 1
ATOM 2448 O O . GLU C 1 86 ? 8.328 7.835 -20.976 1.00 34.96 86 GLU C O 1
ATOM 2454 N N . ARG C 1 87 ? 6.966 6.293 -21.892 1.00 34.23 87 ARG C N 1
ATOM 2455 C CA . ARG C 1 87 ? 6.535 7.180 -22.966 1.00 32.90 87 ARG C CA 1
ATOM 2456 C C . ARG C 1 87 ? 5.771 8.378 -22.393 1.00 32.92 87 ARG C C 1
ATOM 2457 O O . ARG C 1 87 ? 5.931 9.506 -22.856 1.00 30.95 87 ARG C O 1
ATOM 2465 N N . ILE C 1 88 ? 4.959 8.129 -21.369 1.00 33.20 88 ILE C N 1
ATOM 2466 C CA . ILE C 1 88 ? 4.182 9.185 -20.717 1.00 32.22 88 ILE C CA 1
ATOM 2467 C C . ILE C 1 88 ? 5.120 10.131 -19.966 1.00 33.17 88 ILE C C 1
ATOM 2468 O O . ILE C 1 88 ? 5.008 11.353 -20.049 1.00 33.88 88 ILE C O 1
ATOM 2473 N N . ARG C 1 89 ? 6.043 9.537 -19.223 1.00 34.27 89 ARG C N 1
ATOM 2474 C CA . ARG C 1 89 ? 7.014 10.277 -18.436 1.00 39.10 89 ARG C CA 1
ATOM 2475 C C . ARG C 1 89 ? 7.774 11.284 -19.296 1.00 41.24 89 ARG C C 1
ATOM 2476 O O . ARG C 1 89 ? 8.072 12.395 -18.855 1.00 37.70 89 ARG C O 1
ATOM 2484 N N . ASP C 1 90 ? 8.072 10.893 -20.530 1.00 38.92 90 ASP C N 1
ATOM 2485 C CA . ASP C 1 90 ? 8.821 11.749 -21.441 1.00 39.51 90 ASP C CA 1
ATOM 2486 C C . ASP C 1 90 ? 8.019 12.893 -22.062 1.00 40.69 90 ASP C C 1
ATOM 2487 O O . ASP C 1 90 ? 8.584 13.734 -22.761 1.00 43.37 90 ASP C O 1
ATOM 2492 N N . LYS C 1 91 ? 6.713 12.939 -21.808 1.00 35.56 91 LYS C N 1
ATOM 2493 C CA . LYS C 1 91 ? 5.875 13.983 -22.386 1.00 33.17 91 LYS C CA 1
ATOM 2494 C C . LYS C 1 91 ? 5.120 14.833 -21.374 1.00 35.05 91 LYS C C 1
ATOM 2495 O O . LYS C 1 91 ? 4.514 15.846 -21.735 1.00 34.70 91 LYS C O 1
ATOM 2501 N N . LEU C 1 92 ? 5.150 14.428 -20.111 1.00 31.61 92 LEU C N 1
ATOM 2502 C CA . LEU C 1 92 ? 4.455 15.172 -19.073 1.00 31.57 92 LEU C CA 1
ATOM 2503 C C . LEU C 1 92 ? 5.038 16.567 -18.869 1.00 32.02 92 LEU C C 1
ATOM 2504 O O . LEU C 1 92 ? 6.218 16.802 -19.128 1.00 35.65 92 LEU C O 1
ATOM 2509 N N . PRO C 1 93 ? 4.207 17.515 -18.410 1.00 35.58 93 PRO C N 1
ATOM 2510 C CA . PRO C 1 93 ? 4.648 18.891 -18.160 1.00 37.59 93 PRO C CA 1
ATOM 2511 C C . PRO C 1 93 ? 5.678 18.864 -17.022 1.00 41.18 93 PRO C C 1
ATOM 2512 O O . PRO C 1 93 ? 5.811 17.859 -16.326 1.00 42.95 93 PRO C O 1
ATOM 2516 N N . PRO C 1 94 ? 6.403 19.973 -16.805 1.00 42.19 94 PRO C N 1
ATOM 2517 C CA . PRO C 1 94 ? 7.423 20.058 -15.753 1.00 42.32 94 PRO C CA 1
ATOM 2518 C C . PRO C 1 94 ? 6.992 19.930 -14.287 1.00 40.59 94 PRO C C 1
ATOM 2519 O O . PRO C 1 94 ? 7.685 19.295 -13.495 1.00 43.82 94 PRO C O 1
ATOM 2523 N N . TYR C 1 95 ? 5.867 20.531 -13.918 1.00 40.50 95 TYR C N 1
ATOM 2524 C CA . TYR C 1 95 ? 5.421 20.507 -12.520 1.00 46.13 95 TYR C CA 1
ATOM 2525 C C . TYR C 1 95 ? 4.525 19.297 -12.196 1.00 46.96 95 TYR C C 1
ATOM 2526 O O . TYR C 1 95 ? 3.639 19.355 -11.353 1.00 47.49 95 TYR C O 1
ATOM 2535 N N . VAL C 1 96 ? 4.761 18.169 -12.849 1.00 36.36 96 VAL C N 1
ATOM 2536 C CA . VAL C 1 96 ? 3.935 17.004 -12.603 1.00 36.54 96 VAL C CA 1
ATOM 2537 C C . VAL C 1 96 ? 4.770 15.723 -12.658 1.00 34.36 96 VAL C C 1
ATOM 2538 O O . VAL C 1 96 ? 5.854 15.707 -13.238 1.00 40.89 96 VAL C O 1
ATOM 2542 N N . LYS C 1 97 ? 4.270 14.656 -12.043 1.00 35.46 97 LYS C N 1
ATOM 2543 C CA . LYS C 1 97 ? 4.993 13.387 -11.995 1.00 30.33 97 LYS C CA 1
ATOM 2544 C C . LYS C 1 97 ? 4.099 12.170 -12.220 1.00 32.19 97 LYS C C 1
ATOM 2545 O O . LYS C 1 97 ? 2.950 12.139 -11.765 1.00 28.32 97 LYS C O 1
ATOM 2551 N N . LEU C 1 98 ? 4.631 11.166 -12.916 1.00 25.35 98 LEU C N 1
ATOM 2552 C CA . LEU C 1 98 ? 3.878 9.943 -13.167 1.00 29.63 98 LEU C CA 1
ATOM 2553 C C . LEU C 1 98 ? 3.862 9.159 -11.858 1.00 29.50 98 LEU C C 1
ATOM 2554 O O . LEU C 1 98 ? 4.897 8.693 -11.389 1.00 32.37 98 LEU C O 1
ATOM 2559 N N . LYS C 1 99 ? 2.684 9.023 -11.267 1.00 27.07 99 LYS C N 1
ATOM 2560 C CA . LYS C 1 99 ? 2.558 8.327 -9.998 1.00 27.68 99 LYS C CA 1
ATOM 2561 C C . LYS C 1 99 ? 2.184 6.854 -10.113 1.00 28.46 99 LYS C C 1
ATOM 2562 O O . LYS C 1 99 ? 2.699 6.014 -9.367 1.00 30.51 99 LYS C O 1
ATOM 2568 N N . ARG C 1 100 ? 1.306 6.532 -11.055 1.00 26.80 100 ARG C N 1
ATOM 2569 C CA . ARG C 1 100 ? 0.853 5.159 -11.188 1.00 29.03 100 ARG C CA 1
ATOM 2570 C C . ARG C 1 100 ? 0.289 4.794 -12.558 1.00 31.12 100 ARG C C 1
ATOM 2571 O O . ARG C 1 100 ? -0.328 5.612 -13.242 1.00 24.87 100 ARG C O 1
ATOM 2579 N N . VAL C 1 101 ? 0.525 3.548 -12.944 1.00 26.04 101 VAL C N 1
ATOM 2580 C CA . VAL C 1 101 ? 0.035 2.997 -14.193 1.00 25.93 101 VAL C CA 1
ATOM 2581 C C . VAL C 1 101 ? -0.542 1.631 -13.860 1.00 25.95 101 VAL C C 1
ATOM 2582 O O . VAL C 1 101 ? 0.129 0.788 -13.277 1.00 27.00 101 VAL C O 1
ATOM 2586 N N . VAL C 1 102 ? -1.801 1.429 -14.205 1.00 23.82 102 VAL C N 1
ATOM 2587 C CA . VAL C 1 102 ? -2.440 0.154 -13.966 1.00 24.13 102 VAL C CA 1
ATOM 2588 C C . VAL C 1 102 ? -2.912 -0.308 -15.327 1.00 27.72 102 VAL C C 1
ATOM 2589 O O . VAL C 1 102 ? -3.692 0.377 -15.982 1.00 24.93 102 VAL C O 1
ATOM 2593 N N . LEU C 1 103 ? -2.409 -1.455 -15.766 1.00 26.57 103 LEU C N 1
ATOM 2594 C CA . LEU C 1 103 ? -2.792 -1.998 -17.057 1.00 23.60 103 LEU C CA 1
ATOM 2595 C C . LEU C 1 103 ? -3.488 -3.344 -16.889 1.00 22.89 103 LEU C C 1
ATOM 2596 O O . LEU C 1 103 ? -2.879 -4.310 -16.420 1.00 17.84 103 LEU C O 1
ATOM 2601 N N . TRP C 1 104 ? -4.769 -3.387 -17.263 1.00 23.92 104 TRP C N 1
ATOM 2602 C CA . TRP C 1 104 ? -5.580 -4.598 -17.181 1.00 22.45 104 TRP C CA 1
ATOM 2603 C C . TRP C 1 104 ? -5.679 -5.299 -18.522 1.00 28.44 104 TRP C C 1
ATOM 2604 O O . TRP C 1 104 ? -6.048 -4.680 -19.517 1.00 24.16 104 TRP C O 1
ATOM 2615 N N . GLU C 1 105 ? -5.347 -6.586 -18.548 1.00 27.05 105 GLU C N 1
ATOM 2616 C CA . GLU C 1 105 ? -5.462 -7.378 -19.767 1.00 30.66 105 GLU C CA 1
ATOM 2617 C C . GLU C 1 105 ? -6.803 -8.064 -19.575 1.00 28.27 105 GLU C C 1
ATOM 2618 O O . GLU C 1 105 ? -6.872 -9.164 -19.029 1.00 31.49 105 GLU C O 1
ATOM 2624 N N . GLY C 1 106 ? -7.870 -7.411 -20.014 1.00 27.69 106 GLY C N 1
ATOM 2625 C CA . GLY C 1 106 ? -9.188 -7.967 -19.806 1.00 27.02 106 GLY C CA 1
ATOM 2626 C C . GLY C 1 106 ? -9.618 -7.348 -18.488 1.00 30.30 106 GLY C C 1
ATOM 2627 O O . GLY C 1 106 ? -8.883 -6.538 -17.929 1.00 29.13 106 GLY C O 1
ATOM 2628 N N . LYS C 1 107 ? -10.773 -7.733 -17.965 1.00 31.51 107 LYS C N 1
ATOM 2629 C CA . LYS C 1 107 ? -11.267 -7.146 -16.725 1.00 37.17 107 LYS C CA 1
ATOM 2630 C C . LYS C 1 107 ? -10.760 -7.745 -15.417 1.00 33.81 107 LYS C C 1
ATOM 2631 O O . LYS C 1 107 ? -10.822 -7.091 -14.376 1.00 35.66 107 LYS C O 1
ATOM 2637 N N . ASP C 1 108 ? -10.235 -8.963 -15.466 1.00 29.19 108 ASP C N 1
ATOM 2638 C CA . ASP C 1 108 ? -9.818 -9.635 -14.241 1.00 33.01 108 ASP C CA 1
ATOM 2639 C C . ASP C 1 108 ? -8.350 -9.709 -13.846 1.00 26.23 108 ASP C C 1
ATOM 2640 O O . ASP C 1 108 ? -8.049 -10.123 -12.730 1.00 18.52 108 ASP C O 1
ATOM 2645 N N . ASN C 1 109 ? -7.443 -9.318 -14.734 1.00 20.73 109 ASN C N 1
ATOM 2646 C CA . ASN C 1 109 ? -6.014 -9.385 -14.421 1.00 21.57 109 ASN C CA 1
ATOM 2647 C C . ASN C 1 109 ? -5.292 -8.134 -14.863 1.00 23.19 109 ASN C C 1
ATOM 2648 O O . ASN C 1 109 ? -5.536 -7.619 -15.959 1.00 23.10 109 ASN C O 1
ATOM 2653 N N . GLY C 1 110 ? -4.392 -7.657 -14.010 1.00 20.93 110 GLY C N 1
ATOM 2654 C CA . GLY C 1 110 ? -3.653 -6.455 -14.322 1.00 21.16 110 GLY C CA 1
ATOM 2655 C C . GLY C 1 110 ? -2.308 -6.317 -13.626 1.00 20.59 110 GLY C C 1
ATOM 2656 O O . GLY C 1 110 ? -1.946 -7.094 -12.735 1.00 21.68 110 GLY C O 1
ATOM 2657 N N . VAL C 1 111 ? -1.567 -5.314 -14.072 1.00 17.26 111 VAL C N 1
ATOM 2658 C CA . VAL C 1 111 ? -0.254 -4.983 -13.545 1.00 21.33 111 VAL C CA 1
ATOM 2659 C C . VAL C 1 111 ? -0.299 -3.545 -13.037 1.00 22.70 111 VAL C C 1
ATOM 2660 O O . VAL C 1 111 ? -0.735 -2.624 -13.743 1.00 24.56 111 VAL C O 1
ATOM 2664 N N . GLU C 1 112 ? 0.138 -3.356 -11.801 1.00 22.01 112 GLU C N 1
ATOM 2665 C CA . GLU C 1 112 ? 0.159 -2.032 -11.202 1.00 19.32 112 GLU C CA 1
ATOM 2666 C C . GLU C 1 112 ? 1.600 -1.605 -10.988 1.00 26.49 112 GLU C C 1
ATOM 2667 O O . GLU C 1 112 ? 2.372 -2.314 -10.339 1.00 25.32 112 GLU C O 1
ATOM 2673 N N . LEU C 1 113 ? 1.961 -0.458 -11.554 1.00 23.34 113 LEU C N 1
ATOM 2674 C CA . LEU C 1 113 ? 3.301 0.094 -11.397 1.00 24.13 113 LEU C CA 1
ATOM 2675 C C . LEU C 1 113 ? 3.128 1.384 -10.631 1.00 28.11 113 LEU C C 1
ATOM 2676 O O . LEU C 1 113 ? 2.321 2.233 -11.005 1.00 24.61 113 LEU C O 1
ATOM 2681 N N . GLU C 1 114 ? 3.867 1.531 -9.541 1.00 30.50 114 GLU C N 1
ATOM 2682 C CA . GLU C 1 114 ? 3.759 2.738 -8.752 1.00 32.96 114 GLU C CA 1
ATOM 2683 C C . GLU C 1 114 ? 5.136 3.316 -8.485 1.00 36.70 114 GLU C C 1
ATOM 2684 O O . GLU C 1 114 ? 6.047 2.611 -8.045 1.00 36.28 114 GLU C O 1
ATOM 2690 N N . TRP C 1 115 ? 5.275 4.606 -8.769 1.00 36.27 115 TRP C N 1
ATOM 2691 C CA . TRP C 1 115 ? 6.530 5.315 -8.579 1.00 38.46 115 TRP C CA 1
ATOM 2692 C C . TRP C 1 115 ? 6.442 6.221 -7.360 1.00 39.12 115 TRP C C 1
ATOM 2693 O O . TRP C 1 115 ? 5.376 6.225 -6.710 1.00 39.07 115 TRP C O 1
#

B-factor: mean 39.08, std 16.48, range [12.0, 106.94]

Secondary structure (DSSP, 8-state):
-EEEEEEEEEEEEB----EEEEEEEEEE---BTTBSS-HHHHHHHHHHHHTTTTTSBHHHH-SS--HHHHHHHHHHHHHHHPPTT-EEEEEEEEESSSEEEEEE-/-EEEEEEEEEEEEEE---SSSS----EEEEEEEEEEEE---BTTBSS-HHHHHHHHHHHHHTTTTEEGGGT-SS--HHHHHHHHHHHHHHHS-TT-EEEEEEEEESSSEEEEEE-/-EEEEEEEEEEEEE----EEEEEEEEEEE--BTTBSS-HHHHHHHHHHHHTTTTTEEGGGT-SS--HHHHHHHHHHHHHTTS-TTEEEEEEEEEESSSEEEEEE-

Nearest PDB structures (foldseek):
  2dtt-assembly1_A  TM=1.005E+00  e=2.008E-19  Pyrococcus horikoshii OT3
  2dtt-assembly2_D  TM=9.972E-01  e=5.282E-19  Pyrococcus horikoshii OT3
  2dtt-assembly2_F  TM=9.992E-01  e=8.565E-19  Pyrococcus horikoshii OT3
  2dtt-assembly2_E  TM=9.961E-01  e=1.996E-18  Pyrococcus horikoshii OT3
  3d7j-assembly1_D  TM=8.791E-01  e=1.281E-05  Streptomyces coelicolor

Foldseek 3Di:
DKDWDKDWDWAWAAEPHIFIKIKMWIKIADQDPRHGDDRVLLVVQLCVLCVVRHHYYVVVVDVHPDLVVVQVVSQVSSQVPDDPRMGTAWMWMAGHDPRIDIDGD/DWDKDKDKDKAKEWEWFPDDVDTGDIDIFIKIKMWIKTADQDPHRGDDRVVLVVQLCVLCVVHHPYYCVVVDVGPDLVVVQVVSQVSSQVPDDVGMHGAKMWMDRHPPDIDIDGD/DWDWDKDKDWAWACQPPIFIKIKMWIKTADQDPNRGDDPVVLVCQLVVLCVVGHPYHVVVVDVDPDLVVVQVVSQVSSQVPDDDRMGTAWMWMDRYPPDIDIDGD

Solvent-accessible surface area: 15488 Å² total; per-residue (Å²): 114,75,5,3,0,2,2,87,20,54,4,65,3,21,21,119,162,49,60,52,0,64,2,24,0,0,0,23,14,130,40,143,87,11,93,15,8,54,36,138,80,0,44,108,6,0,78,72,1,3,145,85,0,32,142,100,79,0,65,106,66,22,184,62,4,26,6,5,39,0,0,42,22,0,0,93,83,0,92,119,94,24,46,103,212,27,92,0,35,26,0,7,0,20,31,31,120,53,32,0,0,10,0,45,73,104,111,6,7,0,2,0,92,20,56,7,57,6,30,1,6,39,80,84,36,140,124,104,80,111,113,63,58,55,63,0,59,1,26,0,0,0,22,11,147,46,148,115,9,107,3,2,70,40,91,75,0,40,115,26,0,67,115,2,6,155,75,0,44,143,113,65,0,49,110,58,26,143,17,0,12,3,3,39,0,0,52,55,0,0,118,75,0,110,105,114,24,24,145,123,20,93,3,29,27,0,7,0,22,30,20,119,70,33,0,0,11,0,38,57,112,103,4,4,0,3,2,91,20,55,5,68,5,26,43,123,155,29,52,49,0,62,2,23,0,0,0,23,14,125,45,90,134,8,100,6,11,60,41,104,69,0,42,115,25,1,69,85,2,6,119,76,0,53,150,144,54,0,60,132,78,24,186,62,13,29,6,6,36,0,0,53,61,0,0,97,78,0,97,112,132,24,40,126,170,22,66,0,20,26,0,8,0,22,36,23,144,72,28,0,0,9,0,49,65

InterPro domains:
  IPR007115 6-pyruvoyl tetrahydropterin synthase/QueD family [PF01242] (5-113)
  IPR007115 6-pyruvoyl tetrahydropterin synthase/QueD family [PIRSF006113] (4-115)
  IPR007115 6-pyruvoyl tetrahydropterin synthase/QueD family [PTHR12589] (4-113)
  IPR038418 6-pyruvoyl tetrahydropterin synthase/QueD superfamily [G3DSA:3.30.479.10] (1-115)